Protein AF-A0A8T2NND7-F1 (afdb_monomer_lite)

pLDDT: mean 85.08, std 13.81, range [36.94, 98.0]

InterPro domains:
  IPR007632 Anoctamin [PTHR12308] (27-185)
  IPR032394 Anoctamin, dimerisation domain [PF16178] (6-140)
  IPR049452 Anoctamin, transmembrane domain [PF04547] (143-183)

Secondary structure (DSSP, 8-state):
--------SHHHHHHHHHHHHHGGGS-----S-TT-SSPPPP----GGGGGGS--S-HHHHS-HHHHHHHHHHHHHHPBPSSSSS-BHHHHHHHTTS-S---PPPSS-SS--S-GGG--HHHHHHHHTSSGGGTTSPP-HHHHHHHH-HHHHHHHHHHHHHHHHHHHHHHHHHHHHHHHHHHTTS---

Radius of gyration: 24.99 Å; chains: 1; bounding box: 64×53×69 Å

Sequence (188 aa):
SYELKEERGISGVMSALWRRLSQPLQPKVPHLDSNSRTKFLSHSFSRDKLHLYNIQNKDTFFNNATRSRIVYEILRRTSCARTCQTTGIITLIAKGVYDCAFPLHDGDFKSSGCEEQRNDRQLLHDEWAKYGAFYKYQPVDLIRKYFGEKIGLYFAWLGIYTQLLIPASIVGVIVFFYGYATMETDVP

Structure (mmCIF, N/CA/C/O backbone):
data_AF-A0A8T2NND7-F1
#
_entry.id   AF-A0A8T2NND7-F1
#
loop_
_atom_site.group_PDB
_atom_site.id
_atom_site.type_symbol
_atom_site.label_atom_id
_atom_site.label_alt_id
_atom_site.label_comp_id
_atom_site.label_asym_id
_atom_site.label_entity_id
_atom_site.label_seq_id
_atom_site.pdbx_PDB_ins_code
_atom_site.Cartn_x
_atom_site.Cartn_y
_atom_site.Cartn_z
_atom_site.occupancy
_atom_site.B_iso_or_equiv
_atom_site.auth_seq_id
_atom_site.auth_comp_id
_atom_site.auth_asym_id
_atom_site.auth_atom_id
_atom_site.pdbx_PDB_model_num
ATOM 1 N N . SER A 1 1 ? 8.967 31.825 8.547 1.00 36.94 1 SER A N 1
ATOM 2 C CA . SER A 1 1 ? 8.527 31.144 7.315 1.00 36.94 1 SER A CA 1
ATOM 3 C C . SER A 1 1 ? 9.703 31.122 6.362 1.00 36.94 1 SER A C 1
ATOM 5 O O . SER A 1 1 ? 10.119 32.189 5.941 1.00 36.94 1 SER A O 1
ATOM 7 N N . TYR A 1 2 ? 10.330 29.968 6.130 1.00 40.03 2 TYR A N 1
ATOM 8 C CA . TYR A 1 2 ? 11.423 29.867 5.155 1.00 40.03 2 TYR A CA 1
ATOM 9 C C . TYR A 1 2 ? 10.805 29.539 3.797 1.00 40.03 2 TYR A C 1
ATOM 11 O O . TYR A 1 2 ? 10.215 28.470 3.651 1.00 40.03 2 TYR A O 1
ATOM 19 N N . GLU A 1 3 ? 10.893 30.459 2.836 1.00 39.25 3 GLU A N 1
ATOM 20 C CA . GLU A 1 3 ? 10.487 30.182 1.459 1.00 39.25 3 GLU A CA 1
ATOM 21 C C . GLU A 1 3 ? 11.471 29.193 0.826 1.00 39.25 3 GLU A C 1
ATOM 23 O O . GLU A 1 3 ? 12.690 29.356 0.922 1.00 39.25 3 GLU A O 1
ATOM 28 N N . LEU A 1 4 ? 10.947 28.131 0.209 1.00 52.22 4 LEU A N 1
ATOM 29 C CA . LEU A 1 4 ? 11.761 27.223 -0.592 1.00 52.22 4 LEU A CA 1
ATOM 30 C C . LEU A 1 4 ? 12.296 28.001 -1.795 1.00 52.22 4 LEU A C 1
ATOM 32 O O . LEU A 1 4 ? 11.527 28.617 -2.533 1.00 52.22 4 LEU A O 1
ATOM 36 N N . LYS A 1 5 ? 13.619 27.977 -1.972 1.00 54.34 5 LYS A N 1
ATOM 37 C CA . LYS A 1 5 ? 14.283 28.599 -3.115 1.00 54.34 5 LYS A CA 1
ATOM 38 C C . LYS A 1 5 ? 13.788 27.902 -4.380 1.00 54.34 5 LYS A C 1
ATOM 40 O O . LYS A 1 5 ? 14.009 26.709 -4.555 1.00 54.34 5 LYS A O 1
ATOM 45 N N . GLU A 1 6 ? 13.089 28.652 -5.220 1.00 59.09 6 GLU A N 1
ATOM 46 C CA . GLU A 1 6 ? 12.616 28.210 -6.529 1.00 59.09 6 GLU A CA 1
ATOM 47 C C . GLU A 1 6 ? 13.807 27.638 -7.322 1.00 59.09 6 GLU A C 1
ATOM 49 O O . GLU A 1 6 ? 14.848 28.299 -7.425 1.00 59.09 6 GLU A O 1
ATOM 54 N N . GLU A 1 7 ? 13.699 26.407 -7.836 1.00 61.34 7 GLU A N 1
ATOM 55 C CA . GLU A 1 7 ? 14.751 25.804 -8.666 1.00 61.34 7 GLU A CA 1
ATOM 56 C C . GLU A 1 7 ? 14.844 26.547 -10.004 1.00 61.34 7 GLU A C 1
ATOM 58 O O . GLU A 1 7 ? 14.231 26.173 -11.003 1.00 61.34 7 GLU A O 1
ATOM 63 N N . ARG A 1 8 ? 15.588 27.654 -10.029 1.00 68.19 8 ARG A N 1
ATOM 64 C CA . ARG A 1 8 ? 15.814 28.445 -11.241 1.00 68.19 8 ARG A CA 1
ATOM 65 C C . ARG A 1 8 ? 17.002 27.897 -12.029 1.00 68.19 8 ARG A C 1
ATOM 67 O O . ARG A 1 8 ? 18.062 27.634 -11.467 1.00 68.19 8 ARG A O 1
ATOM 74 N N . GLY A 1 9 ? 16.829 27.781 -13.347 1.00 75.69 9 GLY A N 1
ATOM 75 C CA . GLY A 1 9 ? 17.879 27.400 -14.298 1.00 75.69 9 GLY A CA 1
ATOM 76 C C . GLY A 1 9 ? 17.787 25.952 -14.790 1.00 75.69 9 GLY A C 1
ATOM 77 O O . GLY A 1 9 ? 16.703 25.386 -14.908 1.00 75.69 9 GLY A O 1
ATOM 78 N N . ILE A 1 10 ? 18.944 25.359 -15.095 1.00 81.12 10 ILE A N 1
ATOM 79 C CA . ILE A 1 10 ? 19.085 24.053 -15.770 1.00 81.12 10 ILE A CA 1
ATOM 80 C C . ILE A 1 10 ? 18.475 22.908 -14.936 1.00 81.12 10 ILE A C 1
ATOM 82 O O . ILE A 1 10 ? 17.817 22.031 -15.490 1.00 81.12 10 ILE A O 1
ATOM 86 N N . SER A 1 11 ? 18.600 22.970 -13.603 1.00 81.50 11 SER A N 1
ATOM 87 C CA . SER A 1 11 ? 17.980 22.012 -12.664 1.00 81.50 11 SER A CA 1
ATOM 88 C C . SER A 1 11 ? 16.453 21.980 -12.788 1.00 81.50 11 SER A C 1
ATOM 90 O O . SER A 1 11 ? 15.849 20.911 -12.871 1.00 81.50 11 SER A O 1
ATOM 92 N N . GLY A 1 12 ? 15.826 23.156 -12.908 1.00 82.69 12 GLY A N 1
ATOM 93 C CA . GLY A 1 12 ? 14.382 23.283 -13.109 1.00 82.69 12 GLY A CA 1
ATOM 94 C C . GLY A 1 12 ? 13.918 22.715 -14.454 1.00 82.69 12 GLY A C 1
ATOM 95 O O . GLY A 1 12 ? 12.860 22.096 -14.541 1.00 82.69 12 GLY A O 1
ATOM 96 N N . VAL A 1 13 ? 14.728 22.865 -15.509 1.00 85.25 13 VAL A N 1
ATOM 97 C CA . VAL A 1 13 ? 14.431 22.284 -16.831 1.00 85.25 13 VAL A CA 1
ATOM 98 C C . VAL A 1 13 ? 14.564 20.758 -16.801 1.00 85.25 13 VAL A C 1
ATOM 100 O O . VAL A 1 13 ? 13.680 20.061 -17.299 1.00 85.25 13 VAL A O 1
ATOM 103 N N . MET A 1 14 ? 15.620 20.225 -16.176 1.00 86.19 14 MET A N 1
ATOM 104 C CA . MET A 1 14 ? 15.831 18.779 -16.038 1.00 86.19 14 MET A CA 1
ATOM 105 C C . MET A 1 14 ? 14.735 18.112 -15.202 1.00 86.19 14 MET A C 1
ATOM 107 O O . MET A 1 14 ? 14.193 17.087 -15.613 1.00 86.19 14 MET A O 1
ATOM 111 N N . SER A 1 15 ? 14.356 18.702 -14.067 1.00 84.12 15 SER A N 1
ATOM 112 C CA . SER A 1 15 ? 13.274 18.177 -13.227 1.00 84.12 15 SER A CA 1
ATOM 113 C C . SER A 1 15 ? 11.914 18.245 -13.929 1.00 84.12 15 SER A C 1
ATOM 115 O O . SER A 1 15 ? 11.121 17.304 -13.837 1.00 84.12 15 SER A O 1
ATOM 117 N N . ALA A 1 16 ? 11.648 19.301 -14.706 1.00 84.81 16 ALA A N 1
ATOM 118 C CA . ALA A 1 16 ? 10.435 19.408 -15.512 1.00 84.81 16 ALA A CA 1
ATOM 119 C C . ALA A 1 16 ? 10.375 18.354 -16.630 1.00 84.81 16 ALA A C 1
ATOM 121 O O . ALA A 1 16 ? 9.317 17.751 -16.838 1.00 84.81 16 ALA A O 1
ATOM 122 N N . LEU A 1 17 ? 11.492 18.109 -17.323 1.00 88.69 17 LEU A N 1
ATOM 123 C CA . LEU A 1 17 ? 11.611 17.048 -18.326 1.00 88.69 17 LEU A CA 1
ATOM 124 C C . LEU A 1 17 ? 11.413 15.667 -17.698 1.00 88.69 17 LEU A C 1
ATOM 126 O O . LEU A 1 17 ? 10.602 14.888 -18.193 1.00 88.69 17 LEU A O 1
ATOM 130 N N . TRP A 1 18 ? 12.071 15.394 -16.569 1.00 85.12 18 TRP A N 1
ATOM 131 C CA . TRP A 1 18 ? 11.912 14.142 -15.829 1.00 85.12 18 TRP A CA 1
ATOM 132 C C . TRP A 1 18 ? 10.465 13.912 -15.387 1.00 85.12 18 TRP A C 1
ATOM 134 O O . TRP A 1 18 ? 9.920 12.819 -15.545 1.00 85.12 18 TRP A O 1
ATOM 144 N N . ARG A 1 19 ? 9.795 14.956 -14.884 1.00 84.69 19 ARG A N 1
ATOM 145 C CA . ARG A 1 19 ? 8.381 14.883 -14.502 1.00 84.69 19 ARG A CA 1
ATOM 146 C C . ARG A 1 19 ? 7.491 14.558 -15.700 1.00 84.69 19 ARG A C 1
ATOM 148 O O . ARG A 1 19 ? 6.613 13.716 -15.575 1.00 84.69 19 ARG A O 1
ATOM 155 N N . ARG A 1 20 ? 7.720 15.177 -16.863 1.00 87.62 20 ARG A N 1
ATOM 156 C CA . ARG A 1 20 ? 6.966 14.863 -18.092 1.00 87.62 20 ARG A CA 1
ATOM 157 C C . ARG A 1 20 ? 7.213 13.436 -18.578 1.00 87.62 20 ARG A C 1
ATOM 159 O O . ARG A 1 20 ? 6.269 12.773 -18.984 1.00 87.62 20 ARG A O 1
ATOM 166 N N . LEU A 1 21 ? 8.453 12.956 -18.504 1.00 88.81 21 LEU A N 1
ATOM 167 C CA . LEU A 1 21 ? 8.804 11.591 -18.899 1.00 88.81 21 LEU A CA 1
ATOM 168 C C . LEU A 1 21 ? 8.176 10.540 -17.965 1.00 88.81 21 LEU A C 1
ATOM 170 O O . LEU A 1 21 ? 7.730 9.492 -18.420 1.00 88.81 21 LEU A O 1
ATOM 174 N N . SER A 1 22 ? 8.124 10.826 -16.661 1.00 88.25 22 SER A N 1
ATOM 175 C CA . SER A 1 22 ? 7.617 9.901 -15.637 1.00 88.25 22 SER A CA 1
ATOM 176 C C . SER A 1 22 ? 6.099 9.951 -15.432 1.00 88.25 22 SER A C 1
ATOM 178 O O . SER A 1 22 ? 5.547 9.009 -14.872 1.00 88.25 22 SER A O 1
ATOM 180 N N . GLN A 1 23 ? 5.405 10.987 -15.916 1.00 86.38 23 GLN A N 1
ATOM 181 C CA . GLN A 1 23 ? 3.941 11.129 -15.844 1.00 86.38 23 GLN A CA 1
ATOM 182 C C . GLN A 1 23 ? 3.133 9.863 -16.192 1.00 86.38 23 GLN A C 1
ATOM 184 O O . GLN A 1 23 ? 2.264 9.509 -15.398 1.00 86.38 23 GLN A O 1
ATOM 189 N N . PRO A 1 24 ? 3.378 9.147 -17.309 1.00 89.31 24 PRO A N 1
ATOM 190 C CA . PRO A 1 24 ? 2.605 7.944 -17.641 1.00 89.31 24 PRO A CA 1
ATOM 191 C C . PRO A 1 24 ? 2.830 6.774 -16.671 1.00 89.31 24 PRO A C 1
ATOM 193 O O . PRO A 1 24 ? 1.994 5.875 -16.596 1.00 89.31 24 PRO A O 1
ATOM 196 N N . LEU A 1 25 ? 3.943 6.781 -15.932 1.00 89.38 25 LEU A N 1
ATOM 197 C CA . LEU A 1 25 ? 4.285 5.761 -14.940 1.00 89.38 25 LEU A CA 1
ATOM 198 C C . LEU A 1 25 ? 3.710 6.089 -13.556 1.00 89.38 25 LEU A C 1
ATOM 200 O O . LEU A 1 25 ? 3.713 5.232 -12.676 1.00 89.38 25 LEU A O 1
ATOM 204 N N . GLN A 1 26 ? 3.242 7.317 -13.321 1.00 88.06 26 GLN A N 1
ATOM 205 C CA . GLN A 1 26 ? 2.717 7.701 -12.014 1.00 88.06 26 GLN A CA 1
ATOM 206 C C . GLN A 1 26 ? 1.309 7.123 -11.790 1.00 88.06 26 GLN A C 1
ATOM 208 O O . GLN A 1 26 ? 0.449 7.238 -12.670 1.00 88.06 26 GLN A O 1
ATOM 213 N N . PRO A 1 27 ? 1.047 6.506 -10.622 1.00 88.19 27 PRO A N 1
ATOM 214 C CA . PRO A 1 27 ? -0.289 6.045 -10.275 1.00 88.19 27 PRO A CA 1
ATOM 215 C C . PRO A 1 27 ? -1.221 7.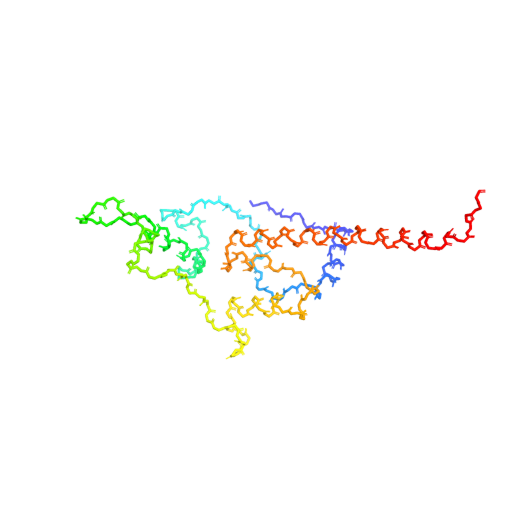240 -10.046 1.00 88.19 27 PRO A C 1
ATOM 217 O O . PRO A 1 27 ? -0.823 8.259 -9.479 1.00 88.19 27 PRO A O 1
ATOM 220 N N . LYS A 1 28 ? -2.484 7.113 -10.458 1.00 86.75 28 LYS A N 1
ATOM 221 C CA . LYS A 1 28 ? -3.505 8.161 -10.303 1.00 86.75 28 LYS A CA 1
ATOM 222 C C . LYS A 1 28 ? -4.104 8.135 -8.899 1.00 86.75 28 LYS A C 1
ATOM 224 O O . LYS A 1 28 ? -5.257 7.761 -8.708 1.00 86.75 28 LYS A O 1
ATOM 229 N N . VAL A 1 29 ? -3.308 8.513 -7.906 1.00 84.19 29 VAL A N 1
ATOM 230 C CA . VAL A 1 29 ? -3.736 8.570 -6.504 1.00 84.19 29 VAL A CA 1
ATOM 231 C C . VAL A 1 29 ? -3.852 10.019 -6.029 1.00 84.19 29 VAL A C 1
ATOM 233 O O . VAL A 1 29 ? -3.041 10.854 -6.434 1.00 84.19 29 VAL A O 1
ATOM 236 N N . PRO A 1 30 ? -4.829 10.347 -5.162 1.00 78.31 30 PRO A N 1
ATOM 237 C CA . PRO A 1 30 ? -4.863 11.643 -4.502 1.00 78.31 30 PRO A CA 1
ATOM 238 C C . PRO A 1 30 ? -3.571 11.827 -3.706 1.00 78.31 30 PRO A C 1
ATOM 240 O O . PRO A 1 30 ? -3.311 11.103 -2.741 1.00 78.31 30 PRO A O 1
ATOM 243 N N . HIS A 1 31 ? -2.732 12.768 -4.128 1.00 65.38 31 HIS A N 1
ATOM 244 C CA . HIS A 1 31 ? -1.556 13.132 -3.356 1.00 65.38 31 HIS A CA 1
ATOM 245 C C . HIS A 1 31 ? -2.004 13.878 -2.103 1.00 65.38 31 HIS A C 1
ATOM 247 O O . HIS A 1 31 ? -2.812 14.802 -2.180 1.00 65.38 31 HIS A O 1
ATOM 253 N N . LEU A 1 32 ? -1.468 13.474 -0.951 1.00 58.38 32 LEU A N 1
ATOM 254 C CA . LEU A 1 32 ? -1.631 14.214 0.292 1.00 58.38 32 LEU A CA 1
ATOM 255 C C . LEU A 1 32 ? -0.977 15.587 0.086 1.00 58.38 32 LEU A C 1
ATOM 257 O O . LEU A 1 32 ? 0.244 15.653 -0.034 1.00 58.38 32 LEU A O 1
ATOM 261 N N . ASP A 1 33 ? -1.806 16.622 -0.068 1.00 51.75 33 ASP A N 1
ATOM 262 C CA . ASP A 1 33 ? -1.483 18.027 -0.343 1.00 51.75 33 ASP A CA 1
ATOM 263 C C . ASP A 1 33 ? 0.018 18.353 -0.411 1.00 51.75 33 ASP A C 1
ATOM 265 O O . ASP A 1 33 ? 0.629 18.818 0.551 1.00 51.75 33 ASP A O 1
ATOM 269 N N . SER A 1 34 ? 0.623 18.198 -1.593 1.00 48.91 34 SER A N 1
ATOM 270 C CA . SER A 1 34 ? 1.989 18.678 -1.851 1.00 48.91 34 SER A CA 1
ATOM 271 C C . SER A 1 34 ? 2.064 20.207 -1.966 1.00 48.91 34 SER A C 1
ATOM 273 O O . SER A 1 34 ? 3.092 20.745 -2.374 1.00 48.91 34 SER A O 1
ATOM 275 N N . ASN A 1 35 ? 0.963 20.915 -1.692 1.00 45.91 35 ASN A N 1
ATOM 276 C CA . ASN A 1 35 ? 0.808 22.334 -1.997 1.00 45.91 35 ASN A CA 1
ATOM 277 C C . ASN A 1 35 ? 1.091 23.264 -0.813 1.00 45.91 35 ASN A C 1
ATOM 279 O O . ASN A 1 35 ? 0.855 24.469 -0.886 1.00 45.91 35 ASN A O 1
ATOM 283 N N . SER A 1 36 ? 1.620 22.746 0.290 1.00 47.03 36 SER A N 1
ATOM 284 C CA . SER A 1 36 ? 1.897 23.576 1.447 1.00 47.03 36 SER A CA 1
ATOM 285 C C . SER A 1 36 ? 3.343 24.073 1.421 1.00 47.03 36 SER A C 1
ATOM 287 O O . SER A 1 36 ? 4.290 23.339 1.693 1.00 47.03 36 SER A O 1
ATOM 289 N N . ARG A 1 37 ? 3.515 25.383 1.207 1.00 52.81 37 ARG A N 1
ATOM 290 C CA . ARG A 1 37 ? 4.725 26.171 1.546 1.00 52.81 37 ARG A CA 1
ATOM 291 C C . ARG A 1 37 ? 5.178 26.023 3.019 1.00 52.81 37 ARG A C 1
ATOM 293 O O . ARG A 1 37 ? 6.095 26.711 3.461 1.00 52.81 37 ARG A O 1
ATOM 300 N N . THR A 1 38 ? 4.532 25.165 3.801 1.00 61.03 38 THR A N 1
ATOM 301 C CA . THR A 1 38 ? 4.740 24.922 5.223 1.00 61.03 38 THR A CA 1
ATOM 302 C C . THR A 1 38 ? 5.273 23.510 5.456 1.00 61.03 38 THR A C 1
ATOM 304 O O . THR A 1 38 ? 4.782 22.531 4.900 1.00 61.03 38 THR A O 1
ATOM 307 N N . LYS A 1 39 ? 6.303 23.413 6.301 1.00 66.00 39 LYS A N 1
ATOM 308 C CA . LYS A 1 39 ? 6.855 22.140 6.773 1.00 66.00 39 LYS A CA 1
ATOM 309 C C . LYS A 1 39 ? 5.961 21.585 7.879 1.00 66.00 39 LYS A C 1
ATOM 311 O O . LYS A 1 39 ? 5.589 22.322 8.791 1.00 66.00 39 LYS A O 1
ATOM 316 N N . PHE A 1 40 ? 5.662 20.294 7.819 1.00 73.31 40 PHE A N 1
ATOM 317 C CA . PHE A 1 40 ? 4.934 19.592 8.872 1.00 73.31 40 PHE A CA 1
ATOM 318 C C . PHE A 1 40 ? 5.890 19.182 9.997 1.00 73.31 40 PHE A C 1
ATOM 320 O O . PHE A 1 40 ? 6.998 18.711 9.737 1.00 73.31 40 PHE A O 1
ATOM 327 N N . LEU A 1 41 ? 5.464 19.368 11.247 1.00 82.44 41 LEU A N 1
ATOM 328 C CA . LEU A 1 41 ? 6.174 18.877 12.426 1.00 82.44 41 LEU A CA 1
ATOM 329 C C . LEU A 1 41 ? 5.523 17.570 12.889 1.00 82.44 41 LEU A C 1
ATOM 331 O O . LEU A 1 41 ? 4.309 17.516 13.081 1.00 82.44 41 LEU A O 1
ATOM 335 N N . SER A 1 42 ? 6.329 16.536 13.115 1.00 84.69 42 SER A N 1
ATOM 336 C CA . SER A 1 42 ? 5.860 15.289 13.720 1.00 84.69 42 SER A CA 1
ATOM 337 C C . SER A 1 42 ? 5.809 15.426 15.241 1.00 84.69 42 SER A C 1
ATOM 339 O O . SER A 1 42 ? 6.812 15.746 15.876 1.00 84.69 42 SER A O 1
ATOM 341 N N . HIS A 1 43 ? 4.648 15.157 15.835 1.00 88.25 43 HIS A N 1
ATOM 342 C CA . HIS A 1 43 ? 4.453 15.139 17.284 1.00 88.25 43 HIS A CA 1
ATOM 343 C C . HIS A 1 43 ? 3.490 14.006 17.661 1.00 88.25 43 HIS A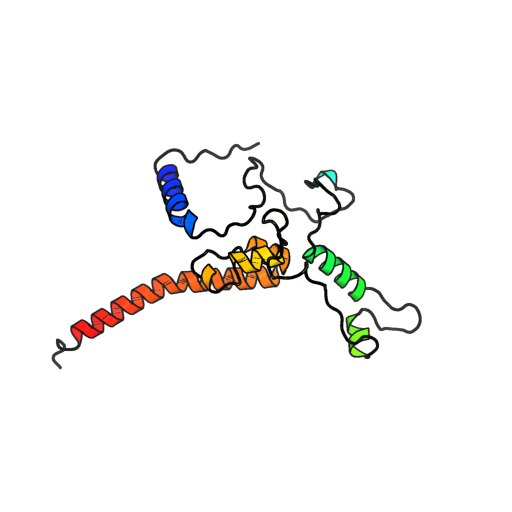 C 1
ATOM 345 O O . HIS A 1 43 ? 2.532 13.734 16.936 1.00 88.25 43 HIS A O 1
ATOM 351 N N . SER A 1 44 ? 3.730 13.343 18.797 1.00 91.81 44 SER A N 1
ATOM 352 C CA . SER A 1 44 ? 2.839 12.296 19.313 1.00 91.81 44 SER A CA 1
ATOM 353 C C . SER A 1 44 ? 1.443 12.850 19.567 1.00 91.81 44 SER A C 1
ATOM 355 O O . SER A 1 44 ? 1.308 13.876 20.235 1.00 91.81 44 SER A O 1
ATOM 357 N N . PHE A 1 45 ? 0.411 12.158 19.078 1.00 92.38 45 PHE A N 1
ATOM 358 C CA . PHE A 1 45 ? -0.968 12.611 19.238 1.00 92.38 45 PHE A CA 1
ATOM 359 C C . PHE A 1 45 ? -1.309 12.857 20.716 1.00 92.38 45 PHE A C 1
ATOM 361 O O . PHE A 1 45 ? -1.084 12.003 21.573 1.00 92.38 45 PHE A O 1
ATOM 368 N N . SER A 1 46 ? -1.865 14.031 21.010 1.00 93.38 46 SER A N 1
ATOM 369 C CA . SER A 1 46 ? -2.298 14.423 22.350 1.00 93.38 46 SER A CA 1
ATOM 370 C C . SER A 1 46 ? -3.627 15.154 22.250 1.00 93.38 46 SER A C 1
ATOM 372 O O . SER A 1 46 ? -3.751 16.133 21.511 1.00 93.38 46 SER A O 1
ATOM 374 N N . ARG A 1 47 ? -4.610 14.684 23.026 1.00 92.00 47 ARG A N 1
ATOM 375 C CA . ARG A 1 47 ? -5.953 15.272 23.079 1.00 92.00 47 ARG A CA 1
ATOM 376 C C . ARG A 1 47 ? -5.947 16.690 23.658 1.00 92.00 47 ARG A C 1
ATOM 378 O O . ARG A 1 47 ? -6.788 17.497 23.289 1.00 92.00 47 ARG A O 1
ATOM 385 N N . ASP A 1 48 ? -4.983 17.011 24.512 1.00 95.31 48 ASP A N 1
ATOM 386 C CA . ASP A 1 48 ? -4.891 18.336 25.135 1.00 95.31 48 ASP A CA 1
ATOM 387 C C . ASP A 1 48 ? -4.298 19.375 24.168 1.00 95.31 48 ASP A C 1
ATOM 389 O O . ASP A 1 48 ? -4.496 20.578 24.320 1.00 95.31 48 ASP A O 1
ATOM 393 N N . LYS A 1 49 ? -3.603 18.912 23.120 1.00 92.38 49 LYS A N 1
ATOM 394 C CA . LYS A 1 49 ? -2.933 19.749 22.116 1.00 92.38 49 LYS A CA 1
ATOM 395 C C . LYS A 1 49 ? -3.583 19.653 20.731 1.00 92.38 49 LYS A C 1
ATOM 397 O O . LYS A 1 49 ? -2.885 19.736 19.725 1.00 92.38 49 LYS A O 1
ATOM 402 N N . LEU A 1 50 ? -4.908 19.480 20.654 1.00 90.69 50 LEU A N 1
ATOM 403 C CA . LEU A 1 50 ? -5.623 19.305 19.374 1.00 90.69 50 LEU A CA 1
ATOM 404 C C . LEU A 1 50 ? -5.386 20.447 18.371 1.00 90.69 50 LEU A C 1
ATOM 406 O O . LEU A 1 50 ? -5.340 20.199 17.172 1.00 90.69 50 LEU A O 1
ATOM 410 N N . HIS A 1 51 ? -5.175 21.669 18.863 1.00 88.50 51 HIS A N 1
ATOM 411 C CA . HIS A 1 51 ? -4.901 22.856 18.047 1.00 88.50 51 HIS A CA 1
ATOM 412 C C . HIS A 1 51 ? -3.578 22.792 17.258 1.00 88.50 51 HIS A C 1
ATOM 414 O O . HIS A 1 51 ? -3.389 23.586 16.344 1.00 88.50 51 HIS A O 1
ATOM 420 N N . LEU A 1 52 ? -2.659 21.876 17.597 1.00 89.12 52 LEU A N 1
ATOM 421 C CA . LEU A 1 52 ? -1.406 21.676 16.856 1.00 89.12 52 LEU A CA 1
ATOM 422 C C . LEU A 1 52 ? -1.583 20.807 15.602 1.00 89.12 52 LEU A C 1
ATOM 424 O O . LEU A 1 52 ? -0.666 20.732 14.785 1.00 89.12 52 LEU A O 1
ATOM 428 N N . TYR A 1 53 ? -2.724 20.128 15.454 1.00 87.38 53 TYR A N 1
ATOM 429 C CA . TYR A 1 53 ? -2.981 19.222 14.338 1.00 87.38 53 TYR A CA 1
ATOM 430 C C . TYR A 1 53 ? -3.906 19.878 13.315 1.00 87.38 53 TYR A C 1
ATOM 432 O O . TYR A 1 53 ? -4.881 20.540 13.666 1.00 87.38 53 TYR A O 1
ATOM 440 N N . ASN A 1 54 ? -3.634 19.638 12.033 1.00 84.81 54 ASN A N 1
ATOM 441 C CA . ASN A 1 54 ? -4.494 20.082 10.941 1.00 84.81 54 ASN A CA 1
ATOM 442 C C . ASN A 1 54 ? -5.725 19.163 10.812 1.00 84.81 54 ASN A C 1
ATOM 444 O O . ASN A 1 54 ? -5.756 18.261 9.977 1.00 84.81 54 ASN A O 1
ATOM 448 N N . ILE A 1 55 ? -6.711 19.344 11.694 1.00 87.62 55 ILE A N 1
ATOM 449 C CA . ILE A 1 55 ? -7.940 18.540 11.733 1.00 87.62 55 ILE A CA 1
ATOM 450 C C . ILE A 1 55 ? -9.056 19.295 11.009 1.00 87.62 55 ILE A C 1
ATOM 452 O O . ILE A 1 55 ? -9.664 20.195 11.581 1.00 87.62 55 ILE A O 1
ATOM 456 N N . GLN A 1 56 ? -9.352 18.905 9.768 1.00 88.25 56 GLN A N 1
ATOM 457 C CA . GLN A 1 56 ? -10.501 19.443 9.027 1.00 88.25 56 GLN A CA 1
ATOM 458 C C . GLN A 1 56 ? -11.815 18.795 9.478 1.00 88.25 56 GLN A C 1
ATOM 460 O O . GLN A 1 56 ? -12.788 19.481 9.777 1.00 88.25 56 GLN A O 1
ATOM 465 N N . ASN A 1 57 ? -11.826 17.463 9.566 1.00 89.38 57 ASN A N 1
ATOM 466 C CA . ASN A 1 57 ? -12.963 16.680 10.028 1.00 89.38 57 ASN A CA 1
ATOM 467 C C . ASN A 1 57 ? -12.484 15.644 11.057 1.00 89.38 57 ASN A C 1
ATOM 469 O O . ASN A 1 57 ? -11.520 14.914 10.826 1.00 89.38 57 ASN A O 1
ATOM 473 N N . LYS A 1 58 ? -13.153 15.598 12.213 1.00 87.94 58 LYS A N 1
ATOM 474 C CA . LYS A 1 58 ? -12.824 14.683 13.313 1.00 87.94 58 LYS A CA 1
ATOM 475 C C . LYS A 1 58 ? -13.126 13.224 12.972 1.00 87.94 58 LYS A C 1
ATOM 477 O O . LYS A 1 58 ? -12.401 12.350 13.440 1.00 87.94 58 LYS A O 1
ATOM 482 N N . ASP A 1 59 ? -14.135 12.972 12.142 1.00 88.19 59 ASP A N 1
ATOM 483 C CA . ASP A 1 59 ? -14.571 11.617 11.795 1.00 88.19 59 ASP A CA 1
ATOM 484 C C . ASP A 1 59 ? -13.601 10.928 10.831 1.00 88.19 59 ASP A C 1
ATOM 486 O O . ASP A 1 59 ? -13.429 9.711 10.878 1.00 88.19 59 ASP A O 1
ATOM 490 N N . THR A 1 60 ? -12.915 11.709 9.991 1.00 86.44 60 THR A N 1
ATOM 491 C CA . THR A 1 60 ? -11.950 11.206 9.002 1.00 86.44 60 THR A CA 1
ATOM 492 C C . THR A 1 60 ? -10.492 11.408 9.409 1.00 86.44 60 THR A C 1
ATOM 494 O O . THR A 1 60 ? -9.596 10.961 8.695 1.00 86.44 60 THR A O 1
ATOM 497 N N . PHE A 1 61 ? -10.230 12.061 10.548 1.00 90.06 61 PHE A N 1
ATOM 498 C CA . PHE A 1 61 ? -8.874 12.368 11.011 1.00 90.06 61 PHE A CA 1
ATOM 499 C C . PHE A 1 61 ? -8.011 11.112 11.192 1.00 90.06 61 PHE A C 1
ATOM 501 O O . PHE A 1 61 ? -6.880 11.054 10.711 1.00 90.06 61 PHE A O 1
ATOM 508 N N . PHE A 1 62 ? -8.544 10.089 11.866 1.00 91.50 62 PHE A N 1
ATOM 509 C CA . PHE A 1 62 ? -7.881 8.792 11.959 1.00 91.50 62 PHE A CA 1
ATOM 510 C C . PHE A 1 62 ? -8.329 7.890 10.813 1.00 91.50 62 PHE A C 1
ATOM 512 O O . PHE A 1 62 ? -9.512 7.581 10.686 1.00 91.50 62 PHE A O 1
ATOM 519 N N . ASN A 1 63 ? -7.372 7.396 10.026 1.00 90.12 63 ASN A N 1
ATOM 520 C CA . ASN A 1 63 ? -7.662 6.407 8.991 1.00 90.12 63 ASN A CA 1
ATOM 521 C C . ASN A 1 63 ? -8.143 5.069 9.594 1.00 90.12 63 ASN A C 1
ATOM 523 O O . ASN A 1 63 ? -7.905 4.762 10.769 1.00 90.12 63 ASN A O 1
ATOM 527 N N . ASN A 1 64 ? -8.812 4.251 8.779 1.00 91.44 64 ASN A N 1
ATOM 528 C CA . ASN A 1 64 ? -9.409 2.990 9.229 1.00 91.44 64 ASN A CA 1
ATOM 529 C C . ASN A 1 64 ? -8.368 2.002 9.780 1.00 91.44 64 ASN A C 1
ATOM 531 O O . ASN A 1 64 ? -8.643 1.317 10.768 1.00 91.44 64 ASN A O 1
ATOM 535 N N . ALA A 1 65 ? -7.146 1.997 9.237 1.00 92.19 65 ALA A N 1
ATOM 536 C CA . ALA A 1 65 ? -6.033 1.207 9.764 1.00 92.19 65 ALA A CA 1
ATOM 537 C C . ALA A 1 65 ? -5.649 1.617 11.202 1.00 92.19 65 ALA A C 1
ATOM 539 O O . ALA A 1 65 ? -5.510 0.767 12.083 1.00 92.19 65 ALA A O 1
ATOM 540 N N . THR A 1 66 ? -5.537 2.921 11.477 1.00 93.62 66 THR A N 1
ATOM 541 C CA . THR A 1 66 ? -5.213 3.458 12.810 1.00 93.62 66 THR A CA 1
ATOM 542 C C . THR A 1 66 ? -6.349 3.210 13.790 1.00 93.62 66 THR A C 1
ATOM 544 O O . THR A 1 66 ? -6.101 2.766 14.909 1.00 93.62 66 THR A O 1
ATOM 547 N N . ARG A 1 67 ? -7.601 3.423 13.368 1.00 94.69 67 ARG A N 1
ATOM 548 C CA . ARG A 1 67 ? -8.790 3.126 14.184 1.00 94.69 67 ARG A CA 1
ATOM 549 C C . ARG A 1 67 ? -8.828 1.650 14.576 1.00 94.69 67 ARG A C 1
ATOM 551 O O . ARG A 1 67 ? -8.946 1.337 15.759 1.00 94.69 67 ARG A O 1
ATOM 558 N N . SER A 1 68 ? -8.626 0.754 13.612 1.00 95.38 68 SER A N 1
ATOM 559 C CA . SER A 1 68 ? -8.562 -0.693 13.850 1.00 95.38 68 SER A CA 1
ATOM 560 C C . SER A 1 68 ? -7.426 -1.064 14.801 1.00 95.38 68 SER A C 1
ATOM 562 O O . SER A 1 68 ? -7.612 -1.878 15.702 1.00 95.38 68 SER A O 1
ATOM 564 N N . ARG A 1 69 ? -6.260 -0.419 14.670 1.00 94.94 69 ARG A N 1
ATOM 565 C CA . ARG A 1 69 ? -5.124 -0.618 15.579 1.00 94.94 69 ARG A CA 1
ATOM 566 C C . ARG A 1 69 ? -5.423 -0.156 17.006 1.00 94.94 69 ARG A C 1
ATOM 568 O O . ARG A 1 69 ? -5.052 -0.857 17.943 1.00 94.94 69 ARG A O 1
ATOM 575 N N . ILE A 1 70 ? -6.091 0.985 17.179 1.00 95.69 70 ILE A N 1
ATOM 576 C CA . ILE A 1 70 ? -6.515 1.478 18.499 1.00 95.69 70 ILE A CA 1
ATOM 577 C C . ILE A 1 70 ? -7.487 0.481 19.141 1.00 95.69 70 ILE A C 1
ATOM 579 O O . ILE A 1 70 ? -7.278 0.082 20.284 1.00 95.69 70 ILE A O 1
ATOM 583 N N . VAL A 1 71 ? -8.504 0.027 18.399 1.00 96.75 71 VAL A N 1
ATOM 584 C CA . VAL A 1 71 ? -9.475 -0.974 18.879 1.00 96.75 71 VAL A CA 1
ATOM 585 C C . VAL A 1 71 ? -8.777 -2.279 19.257 1.00 96.75 71 VAL A C 1
ATOM 587 O O . VAL A 1 71 ? -9.030 -2.819 20.331 1.00 96.75 71 VAL A O 1
ATOM 590 N N . TYR A 1 72 ? -7.852 -2.761 18.428 1.00 95.62 72 TYR A N 1
ATOM 591 C CA . TYR A 1 72 ? -7.078 -3.964 18.722 1.00 95.62 72 TYR A CA 1
ATOM 592 C C . TYR A 1 72 ? -6.234 -3.824 19.997 1.00 95.62 72 TYR A C 1
ATOM 594 O O . TYR A 1 72 ? -6.209 -4.735 20.821 1.00 95.62 72 TYR A O 1
ATOM 602 N N . GLU A 1 73 ? -5.575 -2.681 20.206 1.00 95.62 73 GLU A N 1
ATOM 603 C CA . GLU A 1 73 ? -4.806 -2.428 21.430 1.00 95.62 73 GLU A CA 1
ATOM 604 C C . GLU A 1 73 ? -5.697 -2.365 22.679 1.00 95.62 73 GLU A C 1
ATOM 606 O O . GLU A 1 73 ? -5.281 -2.844 23.734 1.00 95.62 73 GLU A O 1
ATOM 611 N N . ILE A 1 74 ? -6.928 -1.853 22.568 1.00 95.50 74 ILE A N 1
ATOM 612 C CA . ILE A 1 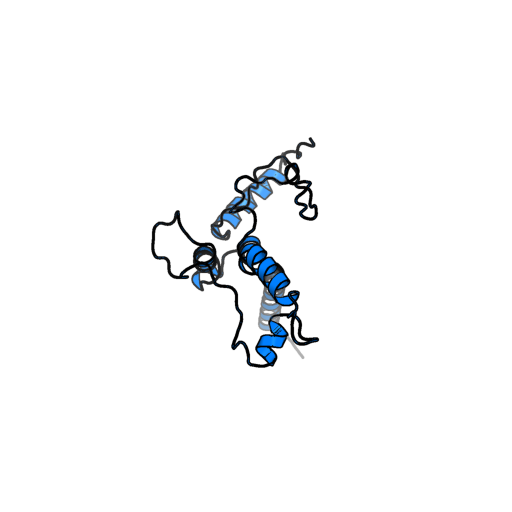74 ? -7.925 -1.917 23.648 1.00 95.50 74 ILE A CA 1
ATOM 613 C C . ILE A 1 74 ? -8.286 -3.379 23.924 1.00 95.50 74 ILE A C 1
ATOM 615 O O . ILE A 1 74 ? -8.057 -3.860 25.030 1.00 95.50 74 ILE A O 1
ATOM 619 N N . LEU A 1 75 ? -8.746 -4.116 22.907 1.00 93.88 75 LEU A N 1
ATOM 620 C CA . LEU A 1 75 ? -9.138 -5.527 23.024 1.00 93.88 75 LEU A CA 1
ATOM 621 C C . LEU A 1 75 ? -8.023 -6.414 23.580 1.00 93.88 75 LEU A C 1
ATOM 623 O O . LEU A 1 75 ? -8.292 -7.393 24.271 1.00 93.88 75 LEU A O 1
ATOM 627 N N . ARG A 1 76 ? -6.764 -6.090 23.284 1.00 92.25 76 ARG A N 1
ATOM 628 C CA . ARG A 1 76 ? -5.586 -6.797 23.788 1.00 92.25 76 ARG A CA 1
ATOM 629 C C . ARG A 1 76 ? -5.276 -6.482 25.254 1.00 92.25 76 ARG A C 1
ATOM 631 O O . ARG A 1 76 ? -4.750 -7.349 25.944 1.00 92.25 76 ARG A O 1
ATOM 638 N N . ARG A 1 77 ? -5.548 -5.264 25.728 1.00 90.81 77 ARG A N 1
ATOM 639 C CA . ARG A 1 77 ? -5.210 -4.814 27.092 1.00 9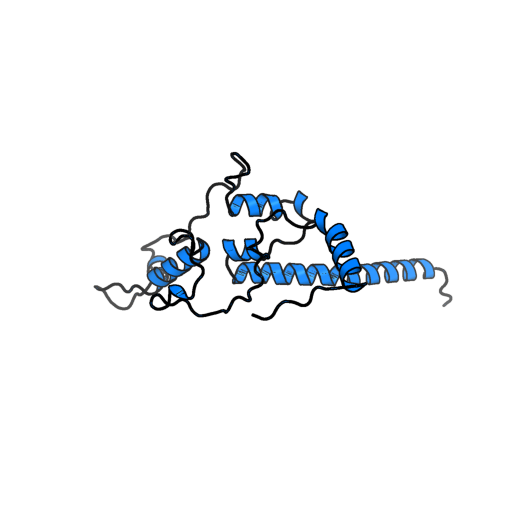0.81 77 ARG A CA 1
ATOM 640 C C . ARG A 1 77 ? -6.349 -4.987 28.088 1.00 90.81 77 ARG A C 1
ATOM 642 O O . ARG A 1 77 ? -6.089 -5.033 29.288 1.00 90.81 77 ARG A O 1
ATOM 649 N N . THR A 1 78 ? -7.591 -5.070 27.622 1.00 89.75 78 THR A N 1
ATOM 650 C CA . THR A 1 78 ? -8.749 -5.260 28.495 1.00 89.75 78 THR A CA 1
ATOM 651 C C . THR A 1 78 ? -8.642 -6.596 29.235 1.00 89.75 78 THR A C 1
ATOM 653 O O . THR A 1 78 ? -8.502 -7.660 28.627 1.00 89.75 78 THR A O 1
ATOM 656 N N . SER A 1 79 ? -8.688 -6.528 30.565 1.00 84.12 79 SER A N 1
ATOM 657 C CA . SER A 1 79 ? -8.668 -7.688 31.460 1.00 84.12 79 SER A CA 1
ATOM 658 C C . SER A 1 79 ? -10.088 -8.108 31.845 1.00 84.12 79 SER A C 1
ATOM 660 O O . SER A 1 79 ? -10.990 -7.270 31.923 1.00 84.12 79 SER A O 1
ATOM 662 N N . CYS A 1 80 ? -10.292 -9.403 32.102 1.00 70.56 80 CYS A N 1
ATOM 663 C CA . CYS A 1 80 ? -11.559 -9.918 32.611 1.00 70.56 80 CYS A CA 1
ATOM 664 C C . CYS A 1 80 ? -11.624 -9.774 34.141 1.00 70.56 80 CYS A C 1
ATOM 666 O O . CYS A 1 80 ? -10.811 -10.342 34.869 1.00 70.56 80 CYS A O 1
ATOM 668 N N . ALA A 1 81 ? -12.618 -9.031 34.634 1.00 65.19 81 ALA A N 1
ATOM 669 C CA . ALA A 1 81 ? -12.697 -8.606 36.032 1.00 65.19 81 ALA A CA 1
ATOM 670 C C . ALA A 1 81 ? -13.026 -9.719 37.049 1.00 65.19 81 ALA A C 1
ATOM 672 O O . ALA A 1 81 ? -12.806 -9.519 38.239 1.00 65.19 81 ALA A O 1
ATOM 673 N N . ARG A 1 82 ? -13.581 -10.869 36.630 1.00 61.81 82 ARG A N 1
ATOM 674 C CA . ARG A 1 82 ? -14.189 -11.837 37.569 1.00 61.81 82 ARG A CA 1
ATOM 675 C C . ARG A 1 82 ? -13.384 -13.107 37.867 1.00 61.81 82 ARG A C 1
ATOM 677 O O . ARG A 1 82 ? -13.628 -13.701 38.909 1.00 61.81 82 ARG A O 1
ATOM 684 N N . THR A 1 83 ? -12.454 -13.549 37.016 1.00 56.75 83 THR A N 1
ATOM 685 C CA . THR A 1 83 ? -11.925 -14.936 37.102 1.00 56.75 83 THR A CA 1
ATOM 686 C C . THR A 1 83 ? -10.428 -15.110 36.806 1.00 56.75 83 THR A C 1
ATOM 688 O O . THR A 1 83 ? -10.018 -16.150 36.306 1.00 56.75 83 THR A O 1
ATOM 691 N N . CYS A 1 84 ? -9.580 -14.159 37.208 1.00 56.47 84 CYS A N 1
ATOM 692 C CA . CYS A 1 84 ? -8.109 -14.266 37.163 1.00 56.47 84 CYS A CA 1
ATOM 693 C C . CYS A 1 84 ? -7.430 -14.248 35.771 1.00 56.47 84 CYS A C 1
ATOM 695 O O . CYS A 1 84 ? -7.843 -14.898 34.810 1.00 56.47 84 CYS A O 1
ATOM 697 N N . GLN A 1 85 ? -6.286 -13.544 35.747 1.00 58.06 85 GLN A N 1
ATOM 698 C CA . GLN A 1 85 ? -5.045 -13.787 34.977 1.00 58.06 85 GLN A CA 1
ATOM 699 C C . GLN A 1 85 ? -5.106 -13.779 33.439 1.00 58.06 85 GLN A C 1
ATOM 701 O O . GLN A 1 85 ? -4.067 -13.717 32.788 1.00 58.06 85 GLN A O 1
ATOM 706 N N . THR A 1 86 ? -6.289 -13.831 32.836 1.00 63.69 86 THR A N 1
ATOM 707 C CA . THR A 1 86 ? -6.443 -13.892 31.384 1.00 63.69 86 THR A CA 1
ATOM 708 C C . THR A 1 86 ? -6.843 -12.540 30.828 1.00 63.69 86 THR A C 1
ATOM 710 O O . THR A 1 86 ? -7.971 -12.074 30.977 1.00 63.69 86 THR A O 1
ATOM 713 N N . THR A 1 87 ? -5.854 -11.901 30.213 1.00 80.94 87 THR A N 1
ATOM 714 C CA . THR A 1 87 ? -5.970 -10.575 29.617 1.00 80.94 87 THR A CA 1
ATOM 715 C C . THR A 1 87 ? -5.979 -10.705 28.105 1.00 80.94 87 THR A C 1
ATOM 717 O O . THR A 1 87 ? -5.200 -11.467 27.522 1.00 80.94 87 THR A O 1
ATOM 720 N N . GLY A 1 88 ? -6.842 -9.919 27.476 1.00 89.00 88 GLY A N 1
ATOM 721 C CA . GLY A 1 88 ? -6.795 -9.688 26.049 1.00 89.00 88 GLY A CA 1
ATOM 722 C C . GLY A 1 88 ? -7.478 -10.740 25.182 1.00 89.00 88 GLY A C 1
ATOM 723 O O . GLY A 1 88 ? -7.570 -11.925 25.506 1.00 89.00 88 GLY A O 1
ATOM 724 N N . ILE A 1 89 ? -7.896 -10.279 24.007 1.00 92.25 89 ILE A N 1
ATOM 725 C CA . ILE A 1 89 ? -8.570 -11.074 22.979 1.00 92.25 89 ILE A CA 1
ATOM 726 C C . ILE A 1 89 ? -7.787 -12.324 22.542 1.00 92.25 89 ILE A C 1
ATOM 728 O O . ILE A 1 89 ? -8.389 -13.366 22.307 1.00 92.25 89 ILE A O 1
ATOM 732 N N . ILE A 1 90 ? -6.450 -12.262 22.509 1.00 92.19 90 ILE A N 1
ATOM 733 C CA . ILE A 1 90 ? -5.585 -13.387 22.103 1.00 92.19 90 ILE A CA 1
ATOM 734 C C . ILE A 1 90 ? -5.795 -14.596 23.021 1.00 92.19 90 ILE A C 1
ATOM 736 O O . ILE A 1 90 ? -5.919 -15.724 22.554 1.00 92.19 90 ILE A O 1
ATOM 740 N N . THR A 1 91 ? -5.887 -14.357 24.329 1.00 90.94 91 THR A N 1
ATOM 741 C CA . THR A 1 91 ? -6.085 -15.421 25.317 1.00 90.94 91 THR A CA 1
ATOM 742 C C . THR A 1 91 ? -7.470 -16.053 25.194 1.00 90.94 91 THR A C 1
ATOM 744 O O . THR A 1 91 ? -7.618 -17.258 25.381 1.00 90.94 91 THR A O 1
ATOM 747 N N . LEU A 1 92 ? -8.489 -15.251 24.870 1.00 90.88 92 LEU A N 1
ATOM 748 C CA . LEU A 1 92 ? -9.858 -15.737 24.680 1.00 90.88 92 LEU A CA 1
ATOM 749 C C . LEU A 1 92 ? -9.988 -16.603 23.423 1.00 90.88 92 LEU A C 1
ATOM 751 O O . LEU A 1 92 ? -10.679 -17.618 23.466 1.00 90.88 92 LEU A O 1
ATOM 755 N N . ILE A 1 93 ? -9.281 -16.246 22.348 1.00 93.62 93 ILE A N 1
ATOM 756 C CA . ILE A 1 93 ? -9.204 -17.068 21.134 1.00 93.62 93 ILE A CA 1
ATOM 757 C C . ILE A 1 93 ? -8.464 -18.378 21.424 1.00 93.62 93 ILE A C 1
ATOM 759 O O . ILE A 1 93 ? -8.967 -19.453 21.122 1.00 93.62 93 ILE A O 1
ATOM 763 N N . ALA A 1 94 ? -7.312 -18.319 22.102 1.00 92.12 94 ALA A N 1
ATOM 764 C CA . ALA A 1 94 ? -6.536 -19.515 22.448 1.00 92.12 94 ALA A CA 1
ATOM 765 C C . ALA A 1 94 ? -7.303 -20.504 23.349 1.00 92.12 94 ALA A C 1
ATOM 767 O O . ALA A 1 94 ? -7.053 -21.704 23.307 1.00 92.12 94 ALA A O 1
ATOM 768 N N . LYS A 1 95 ? -8.245 -20.005 24.159 1.00 91.44 95 LYS A N 1
ATOM 769 C CA . LYS A 1 95 ? -9.139 -20.819 24.996 1.00 91.44 95 LYS A CA 1
ATOM 770 C C . LYS A 1 95 ? -10.380 -21.342 24.263 1.00 91.44 95 LYS A C 1
ATOM 772 O O . LYS A 1 95 ? -11.172 -22.044 24.883 1.00 91.44 95 LYS A O 1
ATOM 777 N N . GLY A 1 96 ? -10.584 -20.977 22.997 1.00 92.88 96 GLY A N 1
ATOM 778 C CA . GLY A 1 96 ? -11.762 -21.366 22.219 1.00 92.88 96 GLY A CA 1
ATOM 779 C C . GLY A 1 96 ? -13.055 -20.650 22.623 1.00 92.88 96 GLY A C 1
ATOM 780 O O . GLY A 1 96 ? -14.135 -21.118 22.283 1.00 92.88 96 GLY A O 1
ATOM 781 N N . VAL A 1 97 ? -12.976 -19.529 23.353 1.00 93.44 97 VAL A N 1
ATOM 782 C CA . VAL A 1 97 ? -14.159 -18.700 23.669 1.00 93.44 97 VAL A CA 1
ATOM 783 C C . VAL A 1 97 ? -14.598 -17.906 22.437 1.00 93.44 97 VAL A C 1
ATOM 785 O O . VAL A 1 97 ? -15.789 -17.755 22.184 1.00 93.44 97 VAL A O 1
ATOM 788 N N . TYR A 1 98 ? -13.626 -17.409 21.672 1.00 94.69 98 TYR A N 1
ATOM 789 C CA . TYR A 1 98 ? -13.835 -16.815 20.356 1.00 94.69 98 TYR A CA 1
ATOM 790 C C . TYR A 1 98 ? -13.107 -17.646 19.305 1.00 94.69 98 TYR A C 1
ATOM 792 O O . TYR A 1 98 ? -12.011 -18.133 19.561 1.00 94.69 98 TYR A O 1
ATOM 800 N N . ASP A 1 99 ? -13.692 -17.752 18.117 1.00 96.88 99 ASP A N 1
ATOM 801 C CA . ASP A 1 99 ? -13.076 -18.448 16.985 1.00 96.88 99 ASP A CA 1
ATOM 802 C C . ASP A 1 99 ? -11.978 -17.591 16.328 1.00 96.88 99 ASP A C 1
ATOM 804 O O . ASP A 1 99 ? -10.847 -18.026 16.119 1.00 96.88 99 ASP A O 1
ATOM 808 N N . CYS A 1 100 ? -12.279 -16.318 16.066 1.00 95.88 100 CYS A N 1
ATOM 809 C CA . CYS A 1 100 ? -11.365 -15.403 15.394 1.00 95.88 100 CYS A CA 1
ATOM 810 C C . CYS A 1 100 ? -11.673 -13.931 15.714 1.00 95.88 100 CYS A C 1
ATOM 812 O O . CYS A 1 100 ? -12.749 -13.580 16.198 1.00 95.88 100 CYS A O 1
ATOM 814 N N . ALA A 1 101 ? -10.705 -13.052 15.441 1.00 95.06 101 ALA A N 1
ATOM 815 C CA . ALA A 1 101 ? -10.875 -11.603 15.507 1.00 95.06 101 ALA A CA 1
ATOM 816 C C . ALA A 1 101 ? -10.081 -10.938 14.377 1.00 95.06 101 ALA A C 1
ATOM 818 O O . ALA A 1 101 ? -8.863 -11.101 14.292 1.00 95.06 101 ALA A O 1
ATOM 819 N N . PHE A 1 102 ? -10.761 -10.179 13.520 1.00 95.38 102 PHE A N 1
ATOM 820 C CA . PHE A 1 102 ? -10.155 -9.511 12.370 1.00 95.38 102 PHE A CA 1
ATOM 821 C C . PHE A 1 102 ? -10.818 -8.151 12.104 1.00 95.38 102 PHE A C 1
ATOM 823 O O . PHE A 1 102 ? -12.014 -7.990 12.362 1.00 95.38 102 PHE A O 1
ATOM 830 N N . PRO A 1 103 ? -10.063 -7.152 11.610 1.00 94.81 103 PRO A N 1
ATOM 831 C CA . PRO A 1 103 ? -10.648 -5.905 11.137 1.00 94.81 103 PRO A CA 1
ATOM 832 C C . PRO A 1 103 ? -11.398 -6.133 9.819 1.00 94.81 103 PRO A C 1
ATOM 834 O O . PRO A 1 103 ? -11.031 -6.995 9.021 1.00 94.81 103 PRO A O 1
ATOM 837 N N . LEU A 1 104 ? -12.434 -5.332 9.576 1.00 93.50 104 LEU A N 1
ATOM 838 C CA . LEU A 1 104 ? -13.160 -5.344 8.308 1.00 93.50 104 LEU A CA 1
ATOM 839 C C . LEU A 1 104 ? -12.467 -4.449 7.275 1.00 93.50 104 LEU A C 1
ATOM 841 O O . LEU A 1 104 ? -11.901 -3.412 7.617 1.00 93.50 104 LEU A O 1
ATOM 845 N N . HIS A 1 105 ? -12.534 -4.859 6.010 1.00 91.62 105 HIS A N 1
ATOM 846 C CA . HIS A 1 105 ? -12.061 -4.067 4.879 1.00 91.62 105 HIS A CA 1
ATOM 847 C C . HIS A 1 105 ? -13.100 -3.039 4.435 1.00 91.62 105 HIS A C 1
ATOM 849 O O . HIS A 1 105 ? -14.306 -3.236 4.592 1.00 91.62 105 HIS A O 1
ATOM 855 N N . ASP A 1 106 ? -12.618 -1.986 3.782 1.00 83.50 106 ASP A N 1
ATOM 856 C CA . ASP A 1 106 ? -13.486 -0.989 3.180 1.00 83.50 106 ASP A CA 1
ATOM 857 C C . ASP A 1 106 ? -14.144 -1.561 1.906 1.00 83.50 106 ASP A C 1
ATOM 859 O O . ASP A 1 106 ? -13.531 -1.610 0.838 1.00 83.50 106 ASP A O 1
ATOM 863 N N . GLY A 1 107 ? -15.394 -2.015 2.037 1.00 85.12 107 GLY A N 1
ATOM 864 C CA . GLY A 1 107 ? -16.288 -2.386 0.934 1.00 85.12 107 GLY A CA 1
ATOM 865 C C . GLY A 1 107 ? -15.772 -3.456 -0.042 1.00 85.12 107 GLY A C 1
ATOM 866 O O . GLY A 1 107 ? -14.795 -4.173 0.208 1.00 85.12 107 GLY A O 1
ATOM 867 N N . ASP A 1 108 ? -16.473 -3.581 -1.171 1.00 84.50 108 ASP A N 1
ATOM 868 C CA . ASP A 1 108 ? -16.091 -4.480 -2.264 1.00 84.50 108 ASP A CA 1
ATOM 869 C C . ASP A 1 108 ? -14.914 -3.907 -3.076 1.00 84.50 108 ASP A C 1
ATOM 871 O O . ASP A 1 108 ? -14.770 -2.695 -3.235 1.00 84.50 108 ASP A O 1
ATOM 875 N N . PHE A 1 109 ? -14.063 -4.790 -3.599 1.00 77.75 109 PHE A N 1
ATOM 876 C CA . PHE A 1 109 ? -12.927 -4.431 -4.452 1.00 77.75 109 PHE A CA 1
ATOM 877 C C . PHE A 1 109 ? -13.325 -4.220 -5.918 1.00 77.75 109 PHE A C 1
ATOM 879 O O . PHE A 1 109 ? -12.579 -3.587 -6.663 1.00 77.75 109 PHE A O 1
ATOM 886 N N . LYS A 1 110 ? -14.479 -4.747 -6.349 1.00 78.81 110 LYS A N 1
ATOM 887 C CA . LYS A 1 110 ? -15.001 -4.513 -7.700 1.00 78.81 110 LYS A CA 1
ATOM 888 C C . LYS A 1 110 ? -15.513 -3.078 -7.819 1.00 78.81 110 LYS A C 1
ATOM 890 O O . LYS A 1 110 ? -16.152 -2.562 -6.903 1.00 78.81 110 LYS A O 1
ATOM 895 N N . SER A 1 111 ? -15.226 -2.427 -8.945 1.00 67.25 111 SER A N 1
ATOM 896 C CA . SER A 1 111 ? -15.722 -1.079 -9.224 1.00 67.25 111 SER A CA 1
ATOM 897 C C . SER A 1 111 ? -17.226 -1.132 -9.505 1.00 67.25 111 SER A C 1
ATOM 899 O O . SER A 1 111 ? -17.637 -1.642 -10.547 1.00 67.25 111 SER A O 1
ATOM 901 N N . SER A 1 112 ? -18.034 -0.596 -8.594 1.00 58.94 112 SER A N 1
ATOM 902 C CA . SER A 1 112 ? -19.502 -0.654 -8.684 1.00 58.94 112 SER A CA 1
ATOM 903 C C . SER A 1 112 ? -20.166 0.730 -8.723 1.00 58.94 112 SER A C 1
ATOM 905 O O . SER A 1 112 ? -21.279 0.884 -8.232 1.00 58.94 112 SER A O 1
ATOM 907 N N . GLY A 1 113 ? -19.522 1.758 -9.290 1.00 62.56 113 GLY A N 1
ATOM 908 C CA . GLY A 1 113 ? -20.133 3.092 -9.374 1.00 62.56 113 GLY A CA 1
ATOM 909 C C . GLY A 1 113 ? -19.258 4.183 -10.001 1.00 62.56 113 GLY A C 1
ATOM 910 O O . GLY A 1 113 ? -18.248 3.888 -10.640 1.00 62.56 113 GLY A O 1
ATOM 911 N N . CYS A 1 114 ? -19.671 5.444 -9.813 1.00 62.16 114 CYS A N 1
ATOM 912 C CA . CYS A 1 114 ? -18.981 6.653 -10.281 1.00 62.16 114 CYS A CA 1
ATOM 913 C C . CYS A 1 114 ? -17.554 6.784 -9.714 1.00 62.16 114 CYS A C 1
ATOM 915 O O . CYS A 1 114 ? -17.317 6.490 -8.542 1.00 62.16 114 CYS A O 1
ATOM 917 N N . GLU A 1 115 ? -16.617 7.298 -10.523 1.00 63.50 115 GLU A N 1
ATOM 918 C CA . GLU A 1 115 ? -15.194 7.428 -10.154 1.00 63.50 115 GLU A CA 1
ATOM 919 C C . GLU A 1 115 ? -14.942 8.285 -8.898 1.00 63.50 115 GLU A C 1
ATOM 921 O O . GLU A 1 115 ? -13.954 8.065 -8.199 1.00 63.50 115 GLU A O 1
ATOM 926 N N . GLU A 1 116 ? -15.839 9.223 -8.581 1.00 65.00 116 GLU A N 1
ATOM 927 C CA . GLU A 1 116 ? -15.697 10.174 -7.467 1.00 65.00 116 GLU A CA 1
ATOM 928 C C . GLU A 1 116 ? -15.937 9.567 -6.073 1.00 65.00 116 GLU A C 1
ATOM 930 O O . GLU A 1 116 ? -15.572 10.180 -5.073 1.00 65.00 116 GLU A O 1
ATOM 935 N N . GLN A 1 117 ? -16.505 8.358 -5.975 1.00 70.44 117 GLN A N 1
ATOM 936 C CA . GLN A 1 117 ? -16.784 7.680 -4.695 1.00 70.44 117 GLN A CA 1
ATOM 937 C C . GLN A 1 117 ? -15.989 6.379 -4.532 1.00 70.44 117 GLN A C 1
ATOM 939 O O . GLN A 1 117 ? -16.444 5.424 -3.899 1.00 70.44 117 GLN A O 1
ATOM 944 N N . ARG A 1 118 ? -14.794 6.314 -5.127 1.00 81.19 118 ARG A N 1
ATOM 945 C CA . ARG A 1 118 ? -13.935 5.135 -5.005 1.00 81.19 118 ARG A CA 1
ATOM 946 C C . ARG A 1 118 ? -13.417 4.969 -3.586 1.00 81.19 118 ARG A C 1
ATOM 948 O O . ARG A 1 118 ? -12.925 5.903 -2.958 1.00 81.19 118 ARG A O 1
ATOM 955 N N . A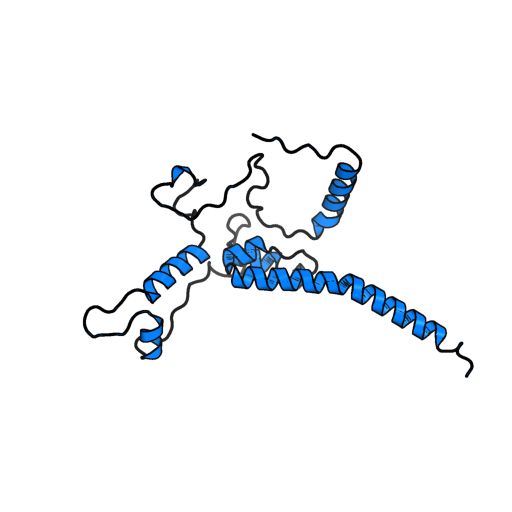SN A 1 119 ? -13.474 3.731 -3.122 1.00 87.88 119 ASN A N 1
ATOM 956 C CA . ASN A 1 119 ? -12.896 3.346 -1.848 1.00 87.88 119 ASN A CA 1
ATOM 957 C C . ASN A 1 119 ? -11.373 3.158 -1.956 1.00 87.88 119 ASN A C 1
ATOM 959 O O . ASN A 1 119 ? -10.882 2.776 -3.020 1.00 87.88 119 ASN A O 1
ATOM 963 N N . ASP A 1 120 ? -10.630 3.316 -0.855 1.00 90.31 120 ASP A N 1
ATOM 964 C CA . ASP A 1 120 ? -9.171 3.109 -0.820 1.00 90.31 120 ASP A CA 1
ATOM 965 C C . ASP A 1 120 ? -8.799 1.703 -1.345 1.00 90.31 120 ASP A C 1
ATOM 967 O O . ASP A 1 120 ? -7.818 1.542 -2.074 1.00 90.31 120 ASP A O 1
ATOM 971 N N . ARG A 1 121 ? -9.630 0.686 -1.056 1.00 91.88 121 ARG A N 1
ATOM 972 C CA . ARG A 1 121 ? -9.463 -0.692 -1.557 1.00 91.88 121 ARG A CA 1
ATOM 973 C C . ARG A 1 121 ? -9.590 -0.801 -3.080 1.00 91.88 121 ARG A C 1
ATOM 975 O O . ARG A 1 121 ? -8.802 -1.503 -3.709 1.00 91.88 121 ARG A O 1
ATOM 982 N N . GLN A 1 122 ? -10.583 -0.133 -3.664 1.00 91.50 122 GLN A N 1
ATOM 983 C CA . GLN A 1 122 ? -10.813 -0.134 -5.113 1.00 91.50 122 GLN A CA 1
ATOM 984 C C . GLN A 1 122 ? -9.692 0.622 -5.827 1.00 91.50 122 GLN A C 1
ATOM 986 O O . GLN A 1 122 ? -9.154 0.134 -6.815 1.00 91.50 122 GLN A O 1
ATOM 991 N N . LEU A 1 123 ? -9.276 1.766 -5.277 1.00 91.50 123 LEU A N 1
ATOM 992 C CA . LEU A 1 123 ? -8.170 2.552 -5.815 1.00 91.50 123 LEU A CA 1
ATOM 993 C C . LEU A 1 123 ? -6.849 1.766 -5.800 1.00 91.50 123 LEU A C 1
ATOM 995 O O . LEU A 1 123 ? -6.128 1.754 -6.795 1.00 91.50 123 LEU A O 1
ATOM 999 N N . LEU A 1 124 ? -6.555 1.056 -4.705 1.00 93.19 124 LEU A N 1
ATOM 1000 C CA . LEU A 1 124 ? -5.393 0.164 -4.618 1.00 93.19 124 LEU A CA 1
ATOM 1001 C C . LEU A 1 124 ? -5.440 -0.960 -5.650 1.00 93.19 124 LEU A C 1
ATOM 1003 O O . LEU A 1 124 ? -4.416 -1.302 -6.238 1.00 93.19 124 LEU A O 1
ATOM 1007 N N . HIS A 1 125 ? -6.612 -1.547 -5.872 1.00 92.38 125 HIS A N 1
ATOM 1008 C CA . HIS A 1 125 ? -6.770 -2.566 -6.897 1.00 92.38 125 HIS A CA 1
ATOM 1009 C C . HIS A 1 125 ? -6.525 -1.987 -8.297 1.00 92.38 125 HIS A C 1
ATOM 1011 O O . HIS A 1 125 ? -5.762 -2.555 -9.072 1.00 92.38 125 HIS A O 1
ATOM 1017 N N . ASP A 1 126 ? -7.109 -0.833 -8.606 1.00 90.31 126 ASP A N 1
ATOM 1018 C CA . ASP A 1 126 ? -7.058 -0.238 -9.939 1.00 90.31 126 ASP A CA 1
ATOM 1019 C C . ASP A 1 126 ? -5.674 0.299 -10.327 1.00 90.31 126 ASP A C 1
ATOM 1021 O O . ASP A 1 126 ? -5.248 0.126 -11.471 1.00 90.31 126 ASP A O 1
ATOM 1025 N N . GLU A 1 127 ? -4.963 0.910 -9.380 1.00 91.62 127 GLU A N 1
ATOM 1026 C CA . GLU A 1 127 ? -3.678 1.568 -9.634 1.00 91.62 127 GLU A CA 1
ATOM 1027 C C . GLU A 1 127 ? -2.455 0.705 -9.302 1.00 91.62 127 GLU A C 1
ATOM 1029 O O . GLU A 1 127 ? -1.355 1.041 -9.737 1.00 91.62 127 GLU A O 1
ATOM 1034 N N . TRP A 1 128 ? -2.618 -0.396 -8.560 1.00 93.88 128 TRP A N 1
ATOM 1035 C CA . TRP A 1 128 ? -1.490 -1.209 -8.092 1.00 93.88 128 TRP A CA 1
ATOM 1036 C C . TRP A 1 128 ? -1.710 -2.720 -8.217 1.00 93.88 128 TRP A C 1
ATOM 1038 O O . TRP A 1 128 ? -0.934 -3.386 -8.898 1.00 93.88 128 TRP A O 1
ATOM 1048 N N . ALA A 1 129 ? -2.761 -3.288 -7.622 1.00 92.81 129 ALA A N 1
ATOM 1049 C CA . ALA A 1 129 ? -2.954 -4.745 -7.566 1.00 92.81 129 ALA A CA 1
ATOM 1050 C C . ALA A 1 129 ? -3.629 -5.343 -8.823 1.00 92.81 129 ALA A C 1
ATOM 1052 O O . ALA A 1 129 ? -4.428 -6.275 -8.728 1.00 92.81 129 ALA A O 1
ATOM 1053 N N . LYS A 1 130 ? -3.287 -4.823 -10.007 1.00 91.75 130 LYS A N 1
ATOM 1054 C CA . LYS A 1 130 ? -3.719 -5.323 -11.321 1.00 91.75 130 LYS A CA 1
ATOM 1055 C C . LYS A 1 130 ? -2.512 -5.662 -12.180 1.00 91.75 130 LYS A C 1
ATOM 1057 O O . LYS A 1 130 ? -1.580 -4.870 -12.273 1.00 91.75 130 LYS A O 1
ATOM 1062 N N . TYR A 1 131 ? -2.584 -6.770 -12.921 1.00 90.19 131 TYR A N 1
ATOM 1063 C CA . TYR A 1 131 ? -1.532 -7.141 -13.877 1.00 90.19 131 TYR A CA 1
ATOM 1064 C C . TYR A 1 131 ? -1.244 -6.035 -14.891 1.00 90.19 131 TYR A C 1
ATOM 1066 O O . TYR A 1 131 ? -0.091 -5.814 -15.217 1.00 90.19 131 TYR A O 1
ATOM 1074 N N . GLY A 1 132 ? -2.262 -5.289 -15.331 1.00 89.69 132 GLY A N 1
ATOM 1075 C CA . GLY A 1 132 ? -2.090 -4.152 -16.241 1.00 89.69 132 GLY A CA 1
ATOM 1076 C C . GLY A 1 132 ? -1.396 -2.927 -15.631 1.00 89.69 132 GLY A C 1
ATOM 1077 O O . GLY A 1 132 ? -1.082 -2.009 -16.372 1.00 89.69 132 GLY A O 1
ATOM 1078 N N . ALA A 1 133 ? -1.147 -2.885 -14.319 1.00 90.56 133 ALA A N 1
ATOM 1079 C CA . ALA A 1 133 ? -0.500 -1.764 -13.632 1.00 90.56 133 ALA A CA 1
ATOM 1080 C C . ALA A 1 133 ? 0.998 -1.999 -13.346 1.00 90.56 133 ALA A C 1
ATOM 1082 O O . ALA A 1 133 ? 1.634 -1.155 -12.725 1.00 90.56 133 ALA A O 1
ATOM 1083 N N . PHE A 1 134 ? 1.584 -3.109 -13.815 1.00 90.38 134 PHE A N 1
ATOM 1084 C CA . PHE A 1 134 ? 2.968 -3.504 -13.502 1.00 90.38 134 PHE A CA 1
ATOM 1085 C C . PHE A 1 134 ? 4.044 -2.485 -13.915 1.00 90.38 134 PHE A C 1
ATOM 1087 O O . PHE A 1 134 ? 5.125 -2.463 -13.335 1.00 90.38 134 PHE A O 1
ATOM 1094 N N . TYR A 1 135 ? 3.760 -1.660 -14.927 1.00 88.69 135 TYR A N 1
ATOM 1095 C CA . TYR A 1 135 ? 4.682 -0.642 -15.428 1.00 88.69 135 TYR A CA 1
ATOM 1096 C C . TYR A 1 135 ? 4.639 0.659 -14.609 1.00 88.69 135 TYR A C 1
ATOM 1098 O O . TYR A 1 135 ? 5.505 1.514 -14.779 1.00 88.69 135 TYR A O 1
ATOM 1106 N N . LYS A 1 136 ? 3.626 0.845 -13.752 1.00 91.94 136 LYS A N 1
ATOM 1107 C CA . LYS A 1 136 ? 3.480 2.044 -12.921 1.00 91.94 136 LYS A CA 1
ATOM 1108 C C . LYS A 1 136 ? 4.360 1.961 -11.673 1.00 91.94 136 LYS A C 1
ATOM 1110 O O . LYS A 1 136 ? 4.699 0.882 -11.189 1.00 91.94 136 LYS A O 1
ATOM 1115 N N . TYR A 1 137 ? 4.688 3.115 -11.099 1.00 91.56 137 TYR A N 1
ATOM 1116 C CA . TYR A 1 137 ? 5.311 3.181 -9.781 1.00 91.56 137 TYR A CA 1
ATOM 1117 C C . TYR A 1 137 ? 4.349 2.717 -8.684 1.00 91.56 137 TYR A C 1
ATOM 1119 O O . TYR A 1 137 ? 3.144 2.957 -8.744 1.00 91.56 137 TYR A O 1
ATOM 1127 N N . GLN A 1 138 ? 4.899 2.090 -7.642 1.00 93.06 138 GLN A N 1
ATOM 1128 C CA . GLN A 1 138 ? 4.105 1.627 -6.506 1.00 93.06 138 GLN A CA 1
ATOM 1129 C C . GLN A 1 138 ? 3.592 2.823 -5.678 1.00 93.06 138 GLN A C 1
ATOM 1131 O O . GLN A 1 138 ? 4.406 3.636 -5.230 1.00 93.06 138 GLN A O 1
ATOM 1136 N N . PRO A 1 139 ? 2.276 2.935 -5.407 1.00 94.56 139 PRO A N 1
ATOM 1137 C CA . PRO A 1 139 ? 1.718 3.987 -4.558 1.00 94.56 139 PRO A CA 1
ATOM 1138 C C . PRO A 1 139 ? 1.934 3.660 -3.068 1.00 94.56 139 PRO A C 1
ATOM 1140 O O . PRO A 1 139 ? 0.995 3.334 -2.339 1.00 94.56 139 PRO A O 1
ATOM 1143 N N . VAL A 1 140 ? 3.188 3.736 -2.607 1.00 93.75 140 VAL A N 1
ATOM 1144 C CA . VAL A 1 140 ? 3.612 3.307 -1.257 1.00 93.75 140 VAL A CA 1
ATOM 1145 C C . VAL A 1 140 ? 2.808 3.986 -0.148 1.00 93.75 140 VAL A C 1
ATOM 1147 O O . VAL A 1 140 ? 2.401 3.319 0.800 1.00 93.75 140 VAL A O 1
ATOM 1150 N N . ASP A 1 141 ? 2.517 5.282 -0.270 1.00 92.00 141 ASP A N 1
ATOM 1151 C CA . ASP A 1 141 ? 1.730 6.003 0.735 1.00 92.00 141 ASP A CA 1
ATOM 1152 C C . ASP A 1 141 ? 0.292 5.499 0.851 1.00 92.00 141 ASP A C 1
ATOM 1154 O O . ASP A 1 141 ? -0.239 5.420 1.959 1.00 92.00 141 ASP A O 1
ATOM 1158 N N . LEU A 1 142 ? -0.331 5.098 -0.260 1.00 93.31 142 LEU A N 1
ATOM 1159 C CA . LEU A 1 142 ? -1.678 4.531 -0.244 1.00 93.31 142 LEU A CA 1
ATOM 1160 C C . LEU A 1 142 ? -1.671 3.119 0.360 1.00 93.31 142 LEU A C 1
ATOM 1162 O O . LEU A 1 142 ? -2.518 2.802 1.195 1.00 93.31 142 LEU A O 1
ATOM 1166 N N . ILE A 1 143 ? -0.674 2.298 0.008 1.00 94.88 143 ILE A N 1
ATOM 1167 C CA . ILE A 1 143 ? -0.470 0.963 0.597 1.00 94.88 143 ILE A CA 1
ATOM 1168 C C . ILE A 1 143 ? -0.270 1.092 2.113 1.00 94.88 143 ILE A C 1
ATOM 1170 O O . ILE A 1 143 ? -0.915 0.391 2.891 1.00 94.88 143 ILE A O 1
ATOM 1174 N N . ARG A 1 144 ? 0.577 2.032 2.542 1.00 94.44 144 ARG A N 1
ATOM 1175 C CA . ARG A 1 144 ? 0.853 2.346 3.949 1.00 94.44 144 ARG A CA 1
ATOM 1176 C C . ARG A 1 144 ? -0.386 2.858 4.680 1.00 94.44 144 ARG A C 1
ATOM 1178 O O . ARG A 1 144 ? -0.637 2.433 5.804 1.00 94.44 144 ARG A O 1
ATOM 1185 N N . LYS A 1 145 ? -1.184 3.730 4.055 1.00 92.75 145 LYS A N 1
ATOM 1186 C CA . LYS A 1 145 ? -2.445 4.242 4.619 1.00 92.75 145 LYS A CA 1
ATOM 1187 C C . LYS A 1 145 ? -3.451 3.115 4.878 1.00 92.75 145 LYS A C 1
ATOM 1189 O O . LYS A 1 145 ? -4.098 3.126 5.923 1.00 92.75 145 LYS A O 1
ATOM 1194 N N . TYR A 1 146 ? -3.568 2.162 3.952 1.00 93.88 146 TYR A N 1
ATOM 1195 C CA . TYR A 1 146 ? -4.571 1.095 4.010 1.00 93.88 146 TYR A CA 1
ATOM 1196 C C . TYR A 1 146 ? -4.133 -0.112 4.853 1.00 93.88 146 TYR A C 1
ATOM 1198 O O . TYR A 1 146 ? -4.867 -0.562 5.728 1.00 93.88 146 TYR A O 1
ATOM 1206 N N . PHE A 1 147 ? -2.921 -0.627 4.627 1.00 94.25 147 PHE A N 1
ATOM 1207 C CA . PHE A 1 147 ? -2.407 -1.833 5.289 1.00 94.25 147 PHE A CA 1
ATOM 1208 C C . PHE A 1 147 ? -1.526 -1.544 6.514 1.00 94.25 147 PHE A C 1
ATOM 1210 O O . PHE A 1 147 ? -1.215 -2.448 7.293 1.00 94.25 147 PHE A O 1
ATOM 1217 N N . GLY A 1 148 ? -1.118 -0.291 6.706 1.00 93.75 148 GLY A N 1
ATOM 1218 C CA . GLY A 1 148 ? -0.226 0.130 7.780 1.00 93.75 148 GLY A CA 1
ATOM 1219 C C . GLY A 1 148 ? 1.260 0.056 7.420 1.00 93.75 148 GLY A C 1
ATOM 1220 O O . GLY A 1 148 ? 1.676 -0.441 6.373 1.00 93.75 148 GLY A O 1
ATOM 1221 N N . GLU A 1 149 ? 2.078 0.543 8.352 1.00 94.25 149 GLU A N 1
ATOM 1222 C CA . GLU A 1 149 ? 3.517 0.770 8.165 1.00 94.25 149 GLU A CA 1
ATOM 1223 C C . GLU A 1 149 ? 4.308 -0.500 7.821 1.00 94.25 149 GLU A C 1
ATOM 1225 O O . GLU A 1 149 ? 5.171 -0.474 6.951 1.00 94.25 149 GLU A O 1
ATOM 1230 N N . LYS A 1 150 ? 3.995 -1.642 8.449 1.00 95.50 150 LYS A N 1
ATOM 1231 C CA . LYS A 1 150 ? 4.744 -2.893 8.230 1.00 95.50 150 LYS A CA 1
ATOM 1232 C C . LYS A 1 150 ? 4.636 -3.389 6.783 1.00 95.50 150 LYS A C 1
ATOM 1234 O O . LYS A 1 150 ? 5.634 -3.799 6.199 1.00 95.50 150 LYS A O 1
ATOM 1239 N N . ILE A 1 151 ? 3.429 -3.363 6.220 1.00 95.94 151 ILE A N 1
ATOM 1240 C CA . ILE A 1 151 ? 3.168 -3.822 4.848 1.00 95.94 151 ILE A CA 1
ATOM 1241 C C . ILE A 1 151 ? 3.628 -2.759 3.845 1.00 95.94 151 ILE A C 1
ATOM 1243 O O . ILE A 1 151 ? 4.247 -3.102 2.840 1.00 95.94 151 ILE A O 1
ATOM 1247 N N . GLY A 1 152 ? 3.412 -1.474 4.150 1.00 95.44 152 GLY A N 1
ATOM 1248 C CA . GLY A 1 152 ? 3.943 -0.370 3.349 1.00 95.44 152 GLY A CA 1
ATOM 1249 C C . GLY A 1 152 ? 5.466 -0.435 3.197 1.00 95.44 152 GLY A C 1
ATOM 1250 O O . GLY A 1 152 ? 5.973 -0.343 2.082 1.00 95.44 152 GLY A O 1
ATOM 1251 N N . LEU A 1 153 ? 6.196 -0.683 4.290 1.00 96.94 153 LEU A N 1
ATOM 1252 C CA . LEU A 1 153 ? 7.655 -0.810 4.275 1.00 96.94 153 LEU A CA 1
ATOM 1253 C C . LEU A 1 153 ? 8.134 -2.022 3.467 1.00 96.94 153 LEU A C 1
ATOM 1255 O O . LEU A 1 153 ? 9.113 -1.914 2.733 1.00 96.94 153 LEU A O 1
ATOM 1259 N N . TYR A 1 154 ? 7.444 -3.161 3.575 1.00 97.62 154 TYR A N 1
ATOM 1260 C CA . TYR A 1 154 ? 7.766 -4.352 2.784 1.00 97.62 154 TYR A CA 1
ATOM 1261 C C . TYR A 1 154 ? 7.727 -4.054 1.278 1.00 97.62 154 TYR A C 1
ATOM 1263 O O . TYR A 1 154 ? 8.692 -4.337 0.567 1.00 97.62 154 TYR A O 1
ATOM 1271 N N . PHE A 1 155 ? 6.647 -3.432 0.797 1.00 96.81 155 PHE A N 1
ATOM 1272 C CA . PHE A 1 155 ? 6.511 -3.092 -0.620 1.00 96.81 155 PHE A CA 1
ATOM 1273 C C . PHE A 1 155 ? 7.449 -1.962 -1.052 1.00 96.81 155 PHE A C 1
ATOM 1275 O O . PHE A 1 155 ? 8.008 -2.029 -2.145 1.00 96.81 155 PHE A O 1
ATOM 1282 N N . ALA A 1 156 ? 7.713 -0.983 -0.182 1.00 96.25 156 ALA A N 1
ATOM 1283 C CA . ALA A 1 156 ? 8.724 0.042 -0.438 1.00 96.25 156 ALA A CA 1
ATOM 1284 C C . ALA A 1 156 ? 10.109 -0.580 -0.678 1.00 96.25 156 ALA A C 1
ATOM 1286 O O . ALA A 1 156 ? 10.776 -0.262 -1.663 1.00 96.25 156 ALA A O 1
ATOM 1287 N N . TRP A 1 157 ? 10.517 -1.515 0.185 1.00 96.81 157 TRP A N 1
ATOM 1288 C CA . TRP A 1 157 ? 11.782 -2.231 0.041 1.00 96.81 157 TRP A CA 1
ATOM 1289 C C . TRP A 1 157 ? 11.823 -3.080 -1.231 1.00 96.81 157 TRP A C 1
ATOM 1291 O O . TRP A 1 157 ? 12.798 -3.026 -1.977 1.00 96.81 157 TRP A O 1
ATOM 1301 N N . LEU A 1 158 ? 10.750 -3.821 -1.517 1.00 95.94 158 LEU A N 1
ATOM 1302 C CA . LEU A 1 158 ? 10.636 -4.617 -2.739 1.00 95.94 158 LEU A CA 1
ATOM 1303 C C . LEU A 1 158 ? 10.742 -3.746 -4.004 1.00 95.94 158 LEU A C 1
ATOM 1305 O O . LEU A 1 158 ? 11.407 -4.127 -4.969 1.00 95.94 158 LEU A O 1
ATOM 1309 N N . GLY A 1 159 ? 10.120 -2.565 -3.996 1.00 94.12 159 GLY A N 1
ATOM 1310 C CA . GLY A 1 159 ? 10.221 -1.585 -5.077 1.00 94.12 159 GLY A CA 1
ATOM 1311 C C . GLY A 1 159 ? 11.657 -1.115 -5.304 1.00 94.12 159 GLY A C 1
ATOM 1312 O O . GLY A 1 159 ? 12.141 -1.152 -6.430 1.00 94.12 159 GLY A O 1
ATOM 1313 N N . ILE A 1 160 ? 12.373 -0.751 -4.238 1.00 95.00 160 ILE A N 1
ATOM 1314 C CA . ILE A 1 160 ? 13.788 -0.358 -4.332 1.00 95.00 160 ILE A CA 1
ATOM 1315 C C . ILE A 1 160 ? 14.639 -1.525 -4.844 1.00 95.00 160 ILE A C 1
ATOM 1317 O O . ILE A 1 160 ? 15.442 -1.356 -5.757 1.00 95.00 160 ILE A O 1
ATOM 1321 N N . TYR A 1 161 ? 14.446 -2.723 -4.293 1.00 96.62 161 TYR A N 1
ATOM 1322 C CA . TYR A 1 161 ? 15.206 -3.909 -4.679 1.00 96.62 161 TYR A CA 1
ATOM 1323 C C . TYR A 1 161 ? 15.049 -4.234 -6.172 1.00 96.62 161 TYR A C 1
ATOM 1325 O O . TYR A 1 161 ? 16.037 -4.422 -6.878 1.00 96.62 161 TYR A O 1
ATOM 1333 N N . THR A 1 162 ? 13.815 -4.225 -6.678 1.00 94.69 162 THR A N 1
ATOM 1334 C CA . THR A 1 162 ? 13.536 -4.456 -8.105 1.00 94.69 162 THR A CA 1
ATOM 1335 C C . THR A 1 162 ? 14.102 -3.355 -8.998 1.00 94.69 162 THR A C 1
ATOM 1337 O O . THR A 1 162 ? 14.640 -3.661 -10.058 1.00 94.69 162 THR A O 1
ATOM 1340 N N . GLN A 1 163 ? 14.077 -2.093 -8.561 1.00 92.75 163 GLN A N 1
ATOM 1341 C CA . GLN A 1 163 ? 14.718 -0.990 -9.285 1.00 92.75 163 GLN A CA 1
ATOM 1342 C C . GLN A 1 163 ? 16.240 -1.150 -9.377 1.00 92.75 163 GLN A C 1
ATOM 1344 O O . GLN A 1 163 ? 16.810 -0.887 -10.433 1.00 92.75 163 GLN A O 1
ATOM 1349 N N . LEU A 1 164 ? 16.900 -1.621 -8.313 1.00 95.88 164 LEU A N 1
ATOM 1350 C CA . LEU A 1 164 ? 18.345 -1.880 -8.314 1.00 95.88 164 LEU A CA 1
ATOM 1351 C C . LEU A 1 164 ? 18.740 -3.066 -9.208 1.00 95.88 164 LEU A C 1
ATOM 1353 O O . LEU A 1 164 ? 19.850 -3.090 -9.739 1.00 95.88 164 LEU A O 1
ATOM 1357 N N . LEU A 1 165 ? 17.835 -4.024 -9.426 1.00 96.69 165 LEU A N 1
ATOM 1358 C CA . LEU A 1 165 ? 18.065 -5.132 -10.353 1.00 96.69 165 LEU A CA 1
ATOM 1359 C C . LEU A 1 165 ? 18.073 -4.694 -11.824 1.00 96.69 165 LEU A C 1
ATOM 1361 O O . LEU A 1 165 ? 18.718 -5.355 -12.633 1.00 96.69 165 LEU A O 1
ATOM 1365 N N . ILE A 1 166 ? 17.422 -3.583 -12.187 1.00 94.31 166 ILE A N 1
ATOM 1366 C CA . ILE A 1 166 ? 17.382 -3.093 -13.575 1.00 94.31 166 ILE A CA 1
ATOM 1367 C C . ILE A 1 166 ? 18.797 -2.823 -14.123 1.00 94.31 166 ILE A C 1
ATOM 1369 O O . ILE A 1 166 ? 19.171 -3.480 -15.097 1.00 94.31 166 ILE A O 1
ATOM 1373 N N . PRO A 1 167 ? 19.633 -1.944 -13.531 1.00 96.06 167 PRO A N 1
ATOM 1374 C CA . PRO A 1 167 ? 20.985 -1.710 -14.041 1.00 96.06 167 PRO A CA 1
ATOM 1375 C C . PRO A 1 167 ? 21.861 -2.967 -13.975 1.00 96.06 167 PRO A C 1
ATOM 1377 O O . PRO A 1 167 ? 22.619 -3.223 -14.908 1.00 96.06 167 PRO A O 1
ATOM 1380 N N . ALA A 1 168 ? 21.717 -3.789 -12.929 1.00 97.25 168 ALA A N 1
ATOM 1381 C CA . ALA A 1 168 ? 22.442 -5.055 -12.819 1.00 97.25 168 ALA A CA 1
ATOM 1382 C C . ALA A 1 168 ? 22.099 -6.016 -13.974 1.00 97.25 168 ALA A C 1
ATOM 1384 O O . ALA A 1 168 ? 22.993 -6.624 -14.560 1.00 97.25 168 ALA A O 1
ATOM 1385 N N . SER A 1 169 ? 20.819 -6.104 -14.349 1.00 97.94 169 SER A N 1
ATOM 1386 C CA . SER A 1 169 ? 20.360 -6.931 -15.469 1.00 97.94 169 SER A CA 1
ATOM 1387 C C . SER A 1 169 ? 20.878 -6.429 -16.817 1.00 97.94 169 SER A C 1
ATOM 1389 O O . SER A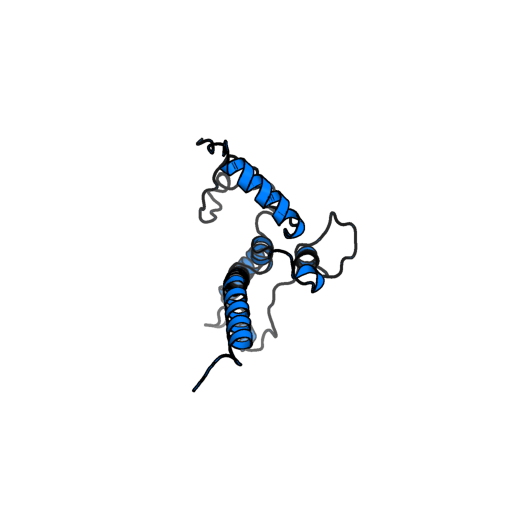 1 169 ? 21.303 -7.237 -17.636 1.00 97.94 169 SER A O 1
ATOM 1391 N N . ILE A 1 170 ? 20.928 -5.108 -17.027 1.00 97.50 170 ILE A N 1
ATOM 1392 C CA . ILE A 1 170 ? 21.464 -4.505 -18.255 1.00 97.50 170 ILE A CA 1
ATOM 1393 C C . ILE A 1 170 ? 22.940 -4.879 -18.423 1.00 97.50 170 ILE A C 1
ATOM 1395 O O . ILE A 1 170 ? 23.332 -5.357 -19.486 1.00 97.50 170 ILE A O 1
ATOM 1399 N N . VAL A 1 171 ? 23.747 -4.723 -17.368 1.00 98.00 171 VAL A N 1
ATOM 1400 C CA . VAL A 1 171 ? 25.166 -5.118 -17.391 1.00 98.00 171 VAL A CA 1
ATOM 1401 C C . VAL A 1 171 ? 25.308 -6.617 -17.657 1.00 98.00 171 VAL A C 1
ATOM 1403 O O . VAL A 1 171 ? 26.107 -7.008 -18.506 1.00 98.00 171 VAL A O 1
ATOM 1406 N N . GLY A 1 172 ? 24.506 -7.454 -16.991 1.00 97.69 172 GLY A N 1
ATOM 1407 C CA . GLY A 1 172 ? 24.520 -8.904 -17.194 1.00 97.69 172 GLY A CA 1
ATOM 1408 C C . GLY A 1 172 ? 24.224 -9.313 -18.640 1.00 97.69 172 GLY A C 1
ATOM 1409 O O . GLY A 1 172 ? 24.941 -10.136 -19.203 1.00 97.69 172 GLY A O 1
ATOM 1410 N N . VAL A 1 173 ? 23.220 -8.695 -19.268 1.00 98.00 173 VAL A N 1
ATOM 1411 C CA . VAL A 1 173 ? 22.868 -8.949 -20.673 1.00 98.00 173 VAL A CA 1
ATOM 1412 C C . VAL A 1 173 ? 23.982 -8.495 -21.624 1.00 98.00 173 VAL A C 1
ATOM 1414 O O . VAL A 1 173 ? 24.314 -9.225 -22.554 1.00 98.00 173 VAL A O 1
ATOM 1417 N N . ILE A 1 174 ? 24.605 -7.336 -21.382 1.00 97.44 174 ILE A N 1
ATOM 1418 C CA . ILE A 1 174 ? 25.731 -6.847 -22.199 1.00 97.44 174 ILE A CA 1
ATOM 1419 C C . ILE A 1 174 ? 26.915 -7.819 -22.137 1.00 97.44 174 ILE A C 1
ATOM 1421 O O . ILE A 1 174 ? 27.451 -8.199 -23.177 1.00 97.44 174 ILE A O 1
ATOM 1425 N N . VAL A 1 175 ? 27.305 -8.250 -20.933 1.00 97.06 175 VAL A N 1
ATOM 1426 C CA . VAL A 1 175 ? 28.414 -9.198 -20.741 1.00 97.06 175 VAL A CA 1
ATOM 1427 C C . VAL A 1 175 ? 28.103 -10.547 -21.393 1.00 97.06 175 VAL A C 1
ATOM 1429 O O . VAL A 1 175 ? 28.977 -11.125 -22.036 1.00 97.06 175 VAL A O 1
ATOM 1432 N N . PHE A 1 176 ? 26.859 -11.024 -21.293 1.00 96.50 176 PHE A N 1
ATOM 1433 C CA . PHE A 1 176 ? 26.422 -12.256 -21.952 1.00 96.50 176 PHE A CA 1
ATOM 1434 C C . PHE A 1 176 ? 26.596 -12.187 -23.476 1.00 96.50 176 PHE A C 1
ATOM 1436 O O . PHE A 1 176 ? 27.196 -13.084 -24.067 1.00 96.50 176 PHE A O 1
ATOM 1443 N N . PHE A 1 177 ? 26.135 -11.107 -24.116 1.00 96.38 177 PHE A N 1
ATOM 1444 C CA . PHE A 1 177 ? 26.289 -10.937 -25.563 1.00 96.38 177 PHE A CA 1
ATOM 1445 C C . PHE A 1 177 ? 27.745 -10.729 -25.992 1.00 96.38 177 PHE A C 1
ATOM 1447 O O . PHE A 1 177 ? 28.134 -11.219 -27.049 1.00 96.38 177 PHE A O 1
ATOM 1454 N N . TYR A 1 178 ? 28.563 -10.053 -25.180 1.00 94.69 178 TYR A N 1
ATOM 1455 C CA . TYR A 1 178 ? 29.998 -9.923 -25.438 1.00 94.69 178 TYR A CA 1
ATOM 1456 C C . TYR A 1 178 ? 30.709 -11.285 -25.422 1.00 94.69 178 TYR A C 1
ATOM 1458 O O . TYR A 1 178 ? 31.473 -11.592 -26.338 1.00 94.69 178 TYR A O 1
ATOM 1466 N N . GLY A 1 179 ? 30.408 -12.125 -24.426 1.00 93.94 179 GLY A N 1
ATOM 1467 C CA . GLY A 1 179 ? 30.922 -13.493 -24.358 1.00 93.94 179 GLY A CA 1
ATOM 1468 C C . GLY A 1 179 ? 30.465 -14.336 -25.549 1.00 93.94 179 GLY A C 1
ATOM 1469 O O . GLY A 1 179 ? 31.283 -14.999 -26.175 1.00 93.94 179 GLY A O 1
ATOM 1470 N N . TYR A 1 180 ? 29.184 -14.240 -25.922 1.00 93.50 180 TYR A N 1
ATOM 1471 C CA . TYR A 1 180 ? 28.647 -14.920 -27.103 1.00 93.50 180 TYR A CA 1
ATOM 1472 C C . TYR A 1 180 ? 29.372 -14.510 -28.395 1.00 93.50 180 TYR A C 1
ATOM 1474 O O . TYR A 1 180 ? 29.758 -15.369 -29.181 1.00 93.50 180 TYR A O 1
ATOM 1482 N N . ALA A 1 181 ? 29.606 -13.211 -28.600 1.00 91.75 181 ALA A N 1
ATOM 1483 C CA . ALA A 1 181 ? 30.280 -12.702 -29.794 1.00 91.75 181 ALA A CA 1
ATOM 1484 C C . ALA A 1 181 ? 31.768 -13.094 -29.875 1.00 91.75 181 ALA A C 1
ATOM 1486 O O . ALA A 1 181 ? 32.311 -13.184 -30.972 1.00 91.75 181 ALA A O 1
ATOM 1487 N N . THR A 1 182 ? 32.420 -13.325 -28.733 1.00 91.00 182 THR A N 1
ATOM 1488 C CA . THR A 1 182 ? 33.864 -13.625 -28.649 1.00 91.00 182 THR A CA 1
ATOM 1489 C C . THR A 1 182 ? 34.147 -15.136 -28.587 1.00 91.00 182 THR A C 1
ATOM 1491 O O . THR A 1 182 ? 35.301 -15.555 -28.616 1.00 91.00 182 THR A O 1
ATOM 1494 N N . MET A 1 183 ? 33.104 -15.975 -28.543 1.00 86.12 183 MET A N 1
ATOM 1495 C CA . MET A 1 183 ? 33.208 -17.427 -28.344 1.00 86.12 183 MET A CA 1
ATOM 1496 C C . MET A 1 183 ? 34.019 -18.148 -29.435 1.00 86.12 183 MET A C 1
ATOM 1498 O O . MET A 1 183 ? 34.695 -19.126 -29.141 1.00 86.12 183 MET A O 1
ATOM 1502 N N . GLU A 1 184 ? 33.964 -17.680 -30.686 1.00 80.88 184 GLU A N 1
ATOM 1503 C CA . GLU A 1 184 ? 34.656 -18.313 -31.825 1.00 80.88 184 GLU A CA 1
ATOM 1504 C C . GLU A 1 184 ? 36.050 -17.727 -32.104 1.00 80.88 184 GLU A C 1
ATOM 1506 O O . GLU A 1 184 ? 36.801 -18.262 -32.916 1.00 80.88 184 GLU A O 1
ATOM 1511 N N . THR A 1 185 ? 36.404 -16.620 -31.448 1.00 74.81 185 THR A N 1
ATOM 1512 C CA . THR A 1 185 ? 37.693 -15.931 -31.633 1.00 74.81 185 THR A CA 1
ATOM 1513 C C . THR A 1 185 ? 38.765 -16.357 -30.633 1.00 74.81 185 THR A C 1
ATOM 1515 O O . THR A 1 185 ? 39.900 -15.893 -30.736 1.00 74.81 185 THR A O 1
ATOM 1518 N N . ASP A 1 186 ? 38.419 -17.222 -29.677 1.00 70.25 186 ASP A N 1
ATOM 1519 C CA . ASP A 1 186 ? 39.362 -17.749 -28.694 1.00 70.25 186 ASP A CA 1
ATOM 1520 C C . ASP A 1 186 ? 40.218 -18.850 -29.344 1.00 70.25 186 ASP A C 1
ATOM 1522 O O . ASP A 1 186 ? 39.723 -19.910 -29.736 1.00 70.25 186 ASP A O 1
ATOM 1526 N N . VAL A 1 187 ? 41.513 -18.577 -29.507 1.00 64.06 187 VAL A N 1
ATOM 1527 C CA . VAL A 1 187 ? 42.514 -19.560 -29.947 1.00 64.06 187 VAL A CA 1
ATOM 1528 C C . VAL A 1 187 ? 43.148 -20.156 -28.680 1.00 64.06 187 VAL A C 1
ATOM 1530 O O . VAL A 1 187 ? 43.560 -19.369 -27.827 1.00 64.06 187 VAL A O 1
ATOM 1533 N N . PRO A 1 188 ? 43.203 -21.496 -28.521 1.00 66.62 188 PRO A N 1
ATOM 1534 C CA . PRO A 1 188 ? 43.706 -22.148 -27.307 1.00 66.62 188 PRO A CA 1
ATOM 1535 C C . PRO A 1 188 ? 45.197 -21.912 -27.034 1.00 66.62 188 PRO A C 1
ATOM 1537 O O . PRO A 1 188 ? 45.963 -21.697 -28.003 1.00 66.62 188 PRO A O 1
#

Foldseek 3Di:
DDADDDPDDPSVVVVVVVCVVQVVQAFPDPDPPPPDSDDQDDDDDDPVPCVNDPPPDPVPPQFLQRVVVVVQVCQQADDDDPDDDDGHPVSCCVVVVDVDDDRDADDDLDDDDDPVPDDLSVSCCVCPVDPVNVSHQHPLVSQCRRVNDVRSVVVVVVRVVVVVVVVVVVVVVVVVVVCVVCVVVDDD

Organism: NCBI:txid121402